Protein AF-A0A1V2QIR7-F1 (afdb_monomer_lite)

pLDDT: mean 85.17, std 11.78, range [36.38, 97.56]

Sequence (285 aa):
MPVTAEDLCAFLLDLDAPDRLARPLLLDPGVVWAGVAQLSEALGAAFGRRCAVERLPEGGEHHGSITVPGEATSAGAPVVLVVGRYGLTVALSPNHWNPDGSSTILLDDDDFARTKETVFATGFGLTSPVSALTPWRAERPYPRLLSARTAGELVRQIRNLPTDGGPTAELREWLCATLDVPADGPADERPASLDVLTPEQVLAEVERIRLCVGVLSTPKGSDERRWPVIDDTIVDGHTMWAIMAFRNEFGEGLKEAILAVHERADILRRTRPHGYVAGRGRDAA

Foldseek 3Di:
DFQALQNLLVLVCLLPDQCNLVAQPPDDPVNQVVLVVQLQVLLCVLLVHHWDWAADDPPDQFGTWTWAQLVSAPQSFIFIWTAQNLHLETETEFRDADPVRDTDNPHDPVRVVSSCVSSVVSRHHYDDDPVVSRLGPDPPPADQQQDDNGSVSNLLSLLLFDCPDDLRVVLSVVCCVRNVRDNDDPNPDHPPSVVGDDPLRSLLNSLLSVLQSVLVPDDDVDPSSQCSSLLLCVLLVVLVSSLSSCCSHVVDGSVVSNVVSVVSSVVCCVSRVSSNCVNPVPVVD

Radius of gyration: 22.82 Å; chains: 1; bounding box: 54×39×67 Å

Structure (mmCIF, N/CA/C/O backbone):
data_AF-A0A1V2QIR7-F1
#
_entry.id   AF-A0A1V2QIR7-F1
#
loop_
_atom_site.group_PDB
_atom_site.id
_atom_site.type_symbol
_atom_site.label_atom_id
_atom_site.label_alt_id
_atom_site.label_comp_id
_atom_site.label_asym_id
_atom_site.label_entity_id
_atom_site.label_seq_id
_atom_site.pdbx_PDB_ins_code
_atom_site.Cartn_x
_atom_site.Cartn_y
_atom_site.Cartn_z
_atom_site.occupancy
_atom_site.B_iso_or_equiv
_atom_site.auth_seq_id
_atom_site.auth_comp_id
_atom_site.auth_asym_id
_atom_site.auth_atom_id
_atom_site.pdbx_PDB_model_num
ATOM 1 N N . MET A 1 1 ? -0.890 -10.084 -24.373 1.00 65.38 1 MET A N 1
ATOM 2 C CA . MET A 1 1 ? -0.783 -8.802 -25.104 1.00 65.38 1 MET A CA 1
ATOM 3 C C . MET A 1 1 ? 0.579 -8.221 -24.774 1.00 65.38 1 MET A C 1
ATOM 5 O O . MET A 1 1 ? 0.983 -8.402 -23.630 1.00 65.38 1 MET A O 1
ATOM 9 N N . PRO A 1 2 ? 1.297 -7.621 -25.736 1.00 86.25 2 PRO A N 1
ATOM 10 C CA . PRO A 1 2 ? 2.552 -6.935 -25.435 1.00 86.25 2 PRO A CA 1
ATOM 11 C C . PRO A 1 2 ? 2.284 -5.767 -24.476 1.00 86.25 2 PRO A C 1
ATOM 13 O O . PRO A 1 2 ? 1.227 -5.141 -24.562 1.00 86.25 2 PRO A O 1
ATOM 16 N N . VAL A 1 3 ? 3.204 -5.523 -23.543 1.00 92.88 3 VAL A N 1
ATOM 17 C CA . VAL A 1 3 ? 3.138 -4.385 -22.614 1.00 92.88 3 VAL A CA 1
ATOM 18 C C . VAL A 1 3 ? 3.523 -3.126 -23.382 1.00 92.88 3 VAL A C 1
ATOM 20 O O . VAL A 1 3 ? 4.579 -3.108 -24.009 1.00 92.88 3 VAL A O 1
ATOM 23 N N . THR A 1 4 ? 2.694 -2.082 -23.345 1.00 95.25 4 THR A N 1
ATOM 24 C CA . THR A 1 4 ? 3.019 -0.807 -24.005 1.00 95.25 4 THR A CA 1
ATOM 25 C C . THR A 1 4 ? 3.653 0.192 -23.038 1.00 95.25 4 THR A C 1
ATOM 27 O O . THR A 1 4 ? 3.600 0.039 -21.812 1.00 95.25 4 THR A O 1
ATOM 30 N N . ALA A 1 5 ? 4.243 1.259 -23.584 1.00 94.56 5 ALA A N 1
ATOM 31 C CA . ALA A 1 5 ? 4.703 2.385 -22.777 1.00 94.56 5 ALA A CA 1
ATOM 32 C C . ALA A 1 5 ? 3.543 3.094 -22.049 1.00 94.56 5 ALA A C 1
ATOM 34 O O . ALA A 1 5 ? 3.749 3.573 -20.933 1.00 94.56 5 ALA A O 1
ATOM 35 N N . GLU A 1 6 ? 2.330 3.141 -22.625 1.00 95.62 6 GLU A N 1
ATOM 36 C CA . GLU A 1 6 ? 1.155 3.647 -21.900 1.00 95.62 6 GLU A CA 1
ATOM 37 C C . GLU A 1 6 ? 0.820 2.773 -20.692 1.00 95.62 6 GLU A C 1
ATOM 39 O O . GLU A 1 6 ? 0.632 3.312 -19.601 1.00 95.62 6 GLU A O 1
ATOM 44 N N . ASP A 1 7 ? 0.791 1.447 -20.868 1.00 94.62 7 ASP A N 1
ATOM 45 C CA . ASP A 1 7 ? 0.493 0.508 -19.783 1.00 94.62 7 ASP A CA 1
ATOM 46 C C . ASP A 1 7 ? 1.504 0.654 -18.638 1.00 94.62 7 ASP A C 1
ATOM 48 O O . ASP A 1 7 ? 1.114 0.758 -17.473 1.00 94.62 7 ASP A O 1
ATOM 52 N N . LEU A 1 8 ? 2.804 0.710 -18.957 1.00 96.00 8 LEU A N 1
ATOM 53 C CA . LEU A 1 8 ? 3.846 0.885 -17.946 1.00 96.00 8 LEU A CA 1
ATOM 54 C C . LEU A 1 8 ? 3.763 2.254 -17.266 1.00 96.00 8 LEU A C 1
ATOM 56 O O . LEU A 1 8 ? 3.881 2.325 -16.046 1.00 96.00 8 LEU A O 1
ATOM 60 N N . CYS A 1 9 ? 3.541 3.334 -18.018 1.00 95.56 9 CYS A N 1
ATOM 61 C CA . CYS A 1 9 ? 3.430 4.675 -17.445 1.00 95.56 9 CYS A CA 1
ATOM 62 C C . CYS A 1 9 ? 2.242 4.775 -16.484 1.00 95.56 9 CYS A C 1
ATOM 64 O O . CYS A 1 9 ? 2.415 5.202 -15.343 1.00 95.56 9 CYS A O 1
ATOM 66 N N . ALA A 1 10 ? 1.060 4.323 -16.911 1.00 93.31 10 ALA A N 1
ATOM 67 C CA . ALA A 1 10 ? -0.131 4.314 -16.071 1.00 93.31 10 ALA A CA 1
ATOM 68 C C . ALA A 1 10 ? 0.087 3.480 -14.801 1.00 93.31 10 ALA A C 1
ATOM 70 O O . ALA A 1 10 ? -0.289 3.906 -13.712 1.00 93.31 10 ALA A O 1
ATOM 71 N N . PHE A 1 11 ? 0.749 2.328 -14.927 1.00 93.19 11 PHE A N 1
ATOM 72 C CA . PHE A 1 11 ? 1.031 1.461 -13.791 1.00 93.19 11 PHE A CA 1
ATOM 73 C C . PHE A 1 11 ? 2.039 2.069 -12.810 1.00 93.19 11 PHE A C 1
ATOM 75 O O . PHE A 1 11 ? 1.800 2.057 -11.609 1.00 93.19 11 PHE A O 1
ATOM 82 N N . LEU A 1 12 ? 3.142 2.648 -13.291 1.00 92.81 12 LEU A N 1
ATOM 83 C CA . LEU A 1 12 ? 4.112 3.321 -12.422 1.00 92.81 12 LEU A CA 1
ATOM 84 C C . LEU A 1 12 ? 3.482 4.521 -11.702 1.00 92.81 12 LEU A C 1
ATOM 86 O O . LEU A 1 12 ? 3.739 4.714 -10.517 1.00 92.81 12 LEU A O 1
ATOM 90 N N . LEU A 1 13 ? 2.622 5.284 -12.384 1.00 90.00 13 LEU A N 1
ATOM 91 C CA . LEU A 1 13 ? 1.885 6.393 -11.777 1.00 90.00 13 LEU A CA 1
ATOM 92 C C . LEU A 1 13 ? 0.918 5.937 -10.695 1.00 90.00 13 LEU A C 1
ATOM 94 O O . LEU A 1 13 ? 0.869 6.560 -9.638 1.00 90.00 13 LEU A O 1
ATOM 98 N N . ASP A 1 14 ? 0.183 4.857 -10.950 1.00 87.31 14 ASP A N 1
ATOM 99 C CA . ASP A 1 14 ? -0.690 4.227 -9.966 1.00 87.31 14 ASP A CA 1
ATOM 100 C C . ASP A 1 14 ? 0.115 3.777 -8.739 1.00 87.31 14 ASP A C 1
ATOM 102 O O . ASP A 1 14 ? -0.211 4.149 -7.615 1.00 87.31 14 ASP A O 1
ATOM 106 N N . LEU A 1 15 ? 1.235 3.076 -8.947 1.00 86.25 15 LEU A N 1
ATOM 107 C CA . LEU A 1 15 ? 2.116 2.625 -7.867 1.00 86.25 15 LEU A CA 1
ATOM 108 C C . LEU A 1 15 ? 2.757 3.767 -7.079 1.00 86.25 15 LEU A C 1
ATOM 110 O O . LEU A 1 15 ? 3.087 3.575 -5.910 1.00 86.25 15 LEU A O 1
ATOM 114 N N . ASP A 1 16 ? 2.995 4.917 -7.706 1.00 83.81 16 ASP A N 1
ATOM 115 C CA . ASP A 1 16 ? 3.608 6.093 -7.087 1.00 83.81 16 ASP A CA 1
ATOM 116 C C . ASP A 1 16 ? 2.586 7.120 -6.580 1.00 83.81 16 ASP A C 1
ATOM 118 O O . ASP A 1 16 ? 2.985 8.130 -5.995 1.00 83.81 16 ASP A O 1
ATOM 122 N N . ALA A 1 17 ? 1.282 6.860 -6.726 1.00 81.06 17 ALA A N 1
ATOM 123 C CA . ALA A 1 17 ? 0.261 7.708 -6.133 1.00 81.06 17 ALA A CA 1
ATOM 124 C C . ALA A 1 17 ? 0.383 7.661 -4.594 1.00 81.06 17 ALA A C 1
ATOM 126 O O . ALA A 1 17 ? 0.448 6.575 -4.004 1.00 81.06 17 ALA A O 1
ATOM 127 N N . PRO A 1 18 ? 0.449 8.827 -3.920 1.00 69.25 18 PRO A N 1
ATOM 128 C CA . PRO A 1 18 ? 0.721 8.906 -2.481 1.00 69.25 18 PRO A CA 1
ATOM 129 C C . PRO A 1 18 ? -0.350 8.196 -1.653 1.00 69.25 18 PRO A C 1
ATOM 131 O O . PRO A 1 18 ? -0.080 7.679 -0.574 1.00 69.25 18 PRO A O 1
ATOM 134 N N . ASP A 1 19 ? -1.561 8.127 -2.191 1.00 66.06 19 ASP A N 1
ATOM 135 C CA . ASP A 1 19 ? -2.713 7.483 -1.603 1.00 66.06 19 ASP A CA 1
ATOM 136 C C . ASP A 1 19 ? -2.996 6.098 -2.199 1.00 66.06 19 ASP A C 1
ATOM 138 O O . ASP A 1 19 ? -4.078 5.568 -1.982 1.00 66.06 19 ASP A O 1
ATOM 142 N N . ARG A 1 20 ? -2.060 5.463 -2.920 1.00 70.75 20 ARG A N 1
ATOM 143 C CA . ARG A 1 20 ? -2.333 4.164 -3.558 1.00 70.75 20 ARG A CA 1
ATOM 144 C C . ARG A 1 20 ? -2.560 3.029 -2.568 1.00 70.75 20 ARG A C 1
ATOM 146 O O . ARG A 1 20 ? -3.538 2.302 -2.683 1.00 70.75 20 ARG A O 1
ATOM 153 N N . LEU A 1 21 ? -1.662 2.905 -1.588 1.00 64.12 21 LEU A N 1
ATOM 154 C CA . LEU A 1 21 ? -1.825 1.998 -0.439 1.00 64.12 21 LEU A CA 1
ATOM 155 C C . LEU A 1 21 ? -2.973 2.435 0.466 1.00 64.12 21 LEU A C 1
ATOM 157 O O . LEU A 1 21 ? -3.492 1.654 1.260 1.00 64.12 21 LEU A O 1
ATOM 161 N N . ALA A 1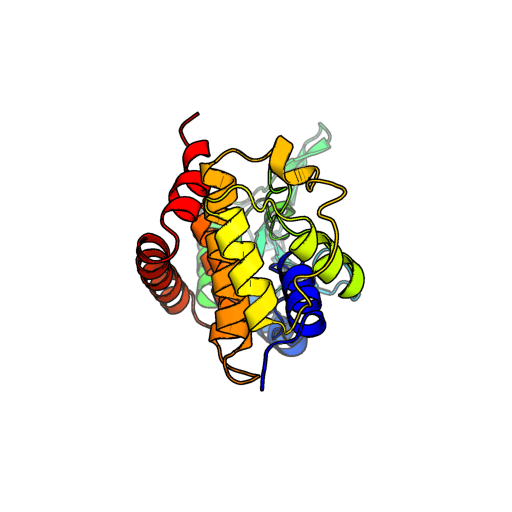 22 ? -3.333 3.709 0.343 1.00 55.75 22 ALA A N 1
ATOM 162 C CA . ALA A 1 22 ? -4.458 4.294 1.015 1.00 55.75 22 ALA A CA 1
ATOM 163 C C . ALA A 1 22 ? -5.757 3.867 0.342 1.00 55.75 22 ALA A C 1
ATOM 165 O O . ALA A 1 22 ? -6.643 3.453 1.043 1.00 55.75 22 ALA A O 1
ATOM 166 N N . ARG A 1 23 ? -5.888 3.816 -0.980 1.00 59.16 23 ARG A N 1
ATOM 167 C CA . ARG A 1 23 ? -7.121 3.405 -1.662 1.00 59.16 23 ARG A CA 1
ATOM 168 C C . ARG A 1 23 ? -7.053 1.930 -2.077 1.00 59.16 23 ARG A C 1
ATOM 170 O O . ARG A 1 23 ? -6.683 1.665 -3.224 1.00 59.16 23 ARG A O 1
ATOM 177 N N . PRO A 1 24 ? -7.421 0.961 -1.215 1.00 57.31 24 PRO A N 1
ATOM 178 C CA . PRO A 1 24 ? -7.619 -0.399 -1.685 1.00 57.31 24 PRO A CA 1
ATOM 179 C C . PRO A 1 24 ? -8.651 -0.399 -2.806 1.00 57.31 24 PRO A C 1
ATOM 181 O O . PRO A 1 24 ? -9.781 0.057 -2.631 1.00 57.31 24 PRO A O 1
ATOM 184 N N . LEU A 1 25 ? -8.251 -0.932 -3.960 1.00 54.19 25 LEU A N 1
ATOM 185 C CA . LEU A 1 25 ? -9.071 -1.007 -5.175 1.00 54.19 25 LEU A CA 1
ATOM 186 C C . LEU A 1 25 ? -10.400 -1.754 -4.980 1.00 54.19 25 LEU A C 1
ATOM 188 O O . LEU A 1 25 ? -11.281 -1.643 -5.828 1.00 54.19 25 LEU A O 1
ATOM 192 N N . LEU A 1 26 ? -10.530 -2.532 -3.900 1.00 51.88 26 LEU A N 1
ATOM 193 C CA . LEU A 1 26 ? -11.635 -3.462 -3.675 1.00 51.88 26 LEU A CA 1
ATOM 194 C C . LEU A 1 26 ? -12.519 -3.145 -2.469 1.00 51.88 26 LEU A C 1
ATOM 196 O O . LEU A 1 26 ? -13.472 -3.887 -2.228 1.00 51.88 26 LEU A O 1
ATOM 200 N N . LEU A 1 27 ? -12.243 -2.091 -1.699 1.00 62.50 27 LEU A N 1
ATOM 201 C CA . LEU A 1 27 ? -13.040 -1.850 -0.502 1.00 62.50 27 LEU A CA 1
ATOM 202 C C . LEU A 1 27 ? -14.327 -1.104 -0.856 1.00 62.50 27 LEU A C 1
ATOM 204 O O . LEU A 1 27 ? -14.400 0.122 -0.815 1.00 62.50 27 LEU A O 1
ATOM 208 N N . ASP A 1 28 ? -15.344 -1.880 -1.228 1.00 70.00 28 ASP A N 1
ATOM 209 C CA . ASP A 1 28 ? -16.723 -1.415 -1.343 1.00 70.00 28 ASP A CA 1
ATOM 210 C C . ASP A 1 28 ? -17.108 -0.667 -0.049 1.00 70.00 28 ASP A C 1
ATOM 212 O O . ASP A 1 28 ? -17.049 -1.258 1.040 1.00 70.00 28 ASP A O 1
ATOM 216 N N . PRO A 1 29 ? -17.517 0.615 -0.127 1.00 73.62 29 PRO A N 1
ATOM 217 C CA . PRO A 1 29 ? -17.992 1.365 1.032 1.00 73.62 29 PRO A CA 1
ATOM 218 C C . PRO A 1 29 ? -19.074 0.621 1.829 1.00 73.62 29 PRO A C 1
ATOM 220 O O . PRO A 1 29 ? -19.142 0.753 3.052 1.00 73.62 29 PRO A O 1
ATOM 223 N N . GLY A 1 30 ? -19.898 -0.197 1.165 1.00 78.62 30 GLY A N 1
ATOM 224 C CA . GLY A 1 30 ? -20.891 -1.055 1.806 1.00 78.62 30 GLY A CA 1
ATOM 225 C C . GLY A 1 30 ? -20.274 -2.089 2.750 1.00 78.62 30 GLY A C 1
ATOM 226 O O . GLY A 1 30 ? -20.762 -2.260 3.869 1.00 78.62 30 GLY A O 1
ATOM 227 N N . VAL A 1 31 ? -19.169 -2.724 2.351 1.00 78.50 31 VAL A N 1
ATOM 228 C CA . VAL A 1 31 ? -18.442 -3.707 3.174 1.00 78.50 31 VAL A CA 1
ATOM 229 C C . VAL A 1 31 ? -17.831 -3.035 4.402 1.00 78.50 31 VAL A C 1
ATOM 231 O O . VAL A 1 31 ? -17.944 -3.564 5.510 1.00 78.50 31 VAL A O 1
ATOM 234 N N . VAL A 1 32 ? -17.261 -1.836 4.243 1.00 80.06 32 VAL A N 1
ATOM 235 C CA . VAL A 1 32 ? -16.729 -1.060 5.376 1.00 80.06 32 VAL A CA 1
ATOM 236 C C . VAL A 1 32 ? -17.822 -0.769 6.390 1.00 80.06 32 VAL A C 1
ATOM 238 O O . VAL A 1 32 ? -17.650 -1.034 7.578 1.00 80.06 32 VAL A O 1
ATOM 241 N N . TRP A 1 33 ? -18.966 -0.257 5.937 1.00 86.19 33 TRP A N 1
ATOM 242 C CA . TRP A 1 33 ? -20.058 0.101 6.838 1.00 86.19 33 TRP A CA 1
ATOM 243 C C . TRP A 1 33 ? -20.748 -1.109 7.467 1.00 86.19 33 TRP A C 1
ATOM 245 O O . TRP A 1 33 ? -21.224 -0.994 8.597 1.00 86.19 33 TRP A O 1
ATOM 255 N N . ALA A 1 34 ? -20.762 -2.263 6.797 1.00 87.19 34 ALA A N 1
ATOM 256 C CA . ALA A 1 34 ? -21.180 -3.523 7.404 1.00 87.19 34 ALA A CA 1
ATOM 257 C C . ALA A 1 34 ? -20.228 -3.935 8.543 1.00 87.19 34 ALA A C 1
ATOM 259 O O . ALA A 1 34 ? -20.688 -4.244 9.643 1.00 87.19 34 ALA A O 1
ATOM 260 N N . GLY A 1 35 ? -18.912 -3.844 8.321 1.00 87.94 35 GLY A N 1
ATOM 261 C CA . GLY A 1 35 ? -17.906 -4.086 9.359 1.00 87.94 35 GLY A CA 1
ATOM 262 C C . GLY A 1 35 ? -18.012 -3.101 10.528 1.00 87.94 35 GLY A C 1
ATOM 263 O O . GLY A 1 35 ? -17.986 -3.510 11.685 1.00 87.94 35 GLY A O 1
ATOM 264 N N . VAL A 1 36 ? -18.206 -1.808 10.255 1.00 90.75 36 VAL A N 1
ATOM 265 C CA . VAL A 1 36 ? -18.393 -0.777 11.293 1.00 90.75 36 VAL A CA 1
ATOM 266 C C . VAL A 1 36 ? -19.651 -1.039 12.121 1.00 90.75 36 VAL A C 1
ATOM 268 O O . VAL A 1 36 ? -19.620 -0.881 13.340 1.00 90.75 36 VAL A O 1
ATOM 271 N N . ALA A 1 37 ? -20.747 -1.472 11.490 1.00 92.19 37 ALA A N 1
ATOM 272 C CA . ALA A 1 37 ? -21.956 -1.861 12.209 1.00 92.19 37 ALA A CA 1
ATOM 273 C C . ALA A 1 37 ? -21.694 -3.062 13.133 1.00 92.19 37 ALA A C 1
ATOM 275 O O . ALA A 1 37 ? -22.066 -3.019 14.304 1.00 92.19 37 ALA A O 1
ATOM 276 N N . GLN A 1 38 ? -20.989 -4.089 12.646 1.00 93.38 38 GLN A N 1
ATOM 277 C CA . GLN A 1 38 ? -20.594 -5.242 13.459 1.00 93.38 38 GLN A CA 1
ATOM 278 C C . GLN A 1 38 ? -19.697 -4.838 14.641 1.00 93.38 38 GLN A C 1
ATOM 280 O O . GLN A 1 38 ? -19.932 -5.283 15.764 1.00 93.38 38 GLN A O 1
ATOM 285 N N . LEU A 1 39 ? -18.701 -3.979 14.409 1.00 94.81 39 LEU A N 1
ATOM 286 C CA . LEU A 1 39 ? -17.822 -3.453 15.455 1.00 94.81 39 LEU A CA 1
ATOM 287 C C . LEU A 1 39 ? -18.609 -2.659 16.506 1.00 94.81 39 LEU A C 1
ATOM 289 O O . LEU A 1 39 ? -18.418 -2.868 17.701 1.00 94.81 39 LEU A O 1
ATOM 293 N N . SER A 1 40 ? -19.524 -1.790 16.074 1.00 96.69 40 SER A N 1
ATOM 294 C CA . SER A 1 40 ? -20.380 -1.006 16.968 1.00 96.69 40 SER A CA 1
ATOM 295 C C . SER A 1 40 ? -21.268 -1.889 17.850 1.00 96.69 40 SER A C 1
ATOM 297 O O . SER A 1 40 ? -21.397 -1.624 19.042 1.00 96.69 40 SER A O 1
ATOM 299 N N . GLU A 1 41 ? -21.885 -2.933 17.292 1.00 97.00 41 GLU A N 1
ATOM 300 C CA . GLU A 1 41 ? -22.707 -3.876 18.063 1.00 97.00 41 GLU A CA 1
ATOM 301 C C . GLU A 1 41 ? -21.860 -4.680 19.060 1.00 97.00 41 GLU A C 1
ATOM 303 O O . GLU A 1 41 ? -22.241 -4.833 20.221 1.00 97.00 41 GLU A O 1
ATOM 308 N N . ALA A 1 42 ? -20.677 -5.141 18.645 1.00 96.94 42 ALA A N 1
ATOM 309 C CA . ALA A 1 42 ? -19.774 -5.893 19.512 1.00 96.94 42 ALA A CA 1
ATOM 310 C C . ALA A 1 42 ? -19.251 -5.041 20.680 1.00 96.94 42 ALA A C 1
ATOM 312 O O . ALA A 1 42 ? -19.250 -5.498 21.824 1.00 96.94 42 ALA A O 1
ATOM 313 N N . LEU A 1 43 ? -18.874 -3.784 20.420 1.00 97.56 43 LEU A N 1
ATOM 314 C CA . LEU A 1 43 ? -18.504 -2.828 21.469 1.00 97.56 43 LEU A CA 1
ATOM 315 C C . LEU A 1 43 ? -19.686 -2.564 22.391 1.00 97.56 43 LEU A C 1
ATOM 317 O O . LEU A 1 43 ? -19.531 -2.564 23.611 1.00 97.56 43 LEU A O 1
ATOM 321 N N . GLY A 1 44 ? -20.882 -2.407 21.827 1.00 96.75 44 GLY A N 1
ATOM 322 C CA . GLY A 1 44 ? -22.059 -2.156 22.636 1.00 96.75 44 GLY A CA 1
ATOM 323 C C . GLY A 1 44 ? -22.407 -3.314 23.572 1.00 96.75 44 GLY A C 1
ATOM 324 O O . GLY A 1 44 ? -22.771 -3.090 24.728 1.00 96.75 44 GLY A O 1
ATOM 325 N N . ALA A 1 45 ? -22.216 -4.553 23.117 1.00 97.12 45 ALA A N 1
ATOM 326 C CA . ALA A 1 45 ? -22.339 -5.743 23.950 1.00 97.12 45 ALA A CA 1
ATOM 327 C C . ALA A 1 45 ? -21.252 -5.802 25.038 1.00 97.12 45 ALA A C 1
ATOM 329 O O . ALA A 1 45 ? -21.567 -6.063 26.198 1.00 97.12 45 ALA A O 1
ATOM 330 N N . ALA A 1 46 ? -19.995 -5.508 24.691 1.00 96.81 46 ALA A N 1
ATOM 331 C CA . ALA A 1 46 ? -18.868 -5.549 25.624 1.00 96.81 46 ALA A CA 1
ATOM 332 C C . ALA A 1 46 ? -18.977 -4.494 26.745 1.00 96.81 46 ALA A C 1
ATOM 334 O O . ALA A 1 46 ? -18.604 -4.748 27.890 1.00 96.81 46 ALA A O 1
ATOM 335 N N . PHE A 1 47 ? -19.516 -3.315 26.437 1.00 96.38 47 PHE A N 1
ATOM 336 C CA . PHE A 1 47 ? -19.692 -2.216 27.394 1.00 96.38 47 PHE A CA 1
ATOM 337 C C . PHE A 1 47 ? -21.115 -2.124 27.976 1.00 96.38 47 PHE A C 1
ATOM 339 O O . PHE A 1 47 ? -21.391 -1.274 28.821 1.00 96.38 47 PHE A O 1
ATOM 346 N N . GLY A 1 48 ? -22.041 -2.991 27.550 1.00 96.25 48 GLY A N 1
ATOM 347 C CA . GLY A 1 48 ? -23.426 -3.013 28.037 1.00 96.25 48 GLY A CA 1
ATOM 348 C C . GLY A 1 48 ? -24.234 -1.749 27.702 1.00 96.25 48 GLY A C 1
ATOM 349 O O . GLY A 1 48 ? -25.192 -1.405 28.410 1.00 96.25 48 GLY A O 1
ATOM 350 N N . ARG A 1 49 ? -23.840 -1.020 26.653 1.00 96.31 49 ARG A N 1
ATOM 351 C CA . ARG A 1 49 ? -24.432 0.258 26.230 1.00 96.31 49 ARG A CA 1
ATOM 352 C C . ARG A 1 49 ? -24.382 0.403 24.722 1.00 96.31 49 ARG A C 1
ATOM 354 O O . ARG A 1 49 ? -23.443 -0.037 24.087 1.00 96.31 49 ARG A O 1
ATOM 361 N N . ARG A 1 50 ? -25.375 1.065 24.134 1.00 95.81 50 ARG A N 1
ATOM 362 C CA . ARG A 1 50 ? -25.376 1.320 22.692 1.00 95.81 50 ARG A CA 1
ATOM 363 C C . ARG A 1 50 ? -24.293 2.342 22.334 1.00 95.81 50 ARG A C 1
ATOM 365 O O . ARG A 1 50 ? -24.257 3.417 22.926 1.00 95.81 50 ARG A O 1
ATOM 372 N N . CYS A 1 51 ? -23.467 2.026 21.343 1.00 97.31 51 CYS A N 1
ATOM 373 C CA . CYS A 1 51 ? -22.501 2.969 20.788 1.00 97.31 51 CYS A CA 1
ATOM 374 C C . CYS A 1 51 ? -23.181 3.967 19.839 1.00 97.31 51 CYS A C 1
ATOM 376 O O . CYS A 1 51 ? -24.135 3.625 19.132 1.00 97.31 51 CYS A O 1
ATOM 378 N N . ALA A 1 52 ? -22.673 5.197 19.803 1.00 96.12 52 ALA A N 1
ATOM 379 C CA . ALA A 1 52 ? -23.015 6.158 18.761 1.00 96.12 52 ALA A CA 1
ATOM 380 C C . ALA A 1 52 ? -22.101 5.940 17.550 1.00 96.12 52 ALA A C 1
ATOM 382 O O . ALA A 1 52 ? -20.907 5.706 17.716 1.00 96.12 52 ALA A O 1
ATOM 383 N N . VAL A 1 53 ? -22.658 6.021 16.342 1.00 95.06 53 VAL A N 1
ATOM 384 C CA . VAL A 1 53 ? -21.899 5.906 15.091 1.00 95.06 53 VAL A CA 1
ATOM 385 C C . VAL A 1 53 ? -22.104 7.180 14.291 1.00 95.06 53 VAL A C 1
ATOM 387 O O . VAL A 1 53 ? -23.230 7.500 13.906 1.00 95.06 53 VAL A O 1
ATOM 390 N N . GLU A 1 54 ? -21.017 7.892 14.032 1.00 93.31 54 GLU A N 1
ATOM 391 C CA . GLU A 1 54 ? -20.994 9.061 13.165 1.00 93.31 54 GLU A CA 1
ATOM 392 C C . GLU A 1 54 ? -20.446 8.670 11.794 1.00 93.31 54 GLU A C 1
ATOM 394 O O . GLU A 1 54 ? -19.446 7.958 11.692 1.00 93.31 54 GLU A O 1
ATOM 399 N N . ARG A 1 55 ? -21.095 9.153 10.731 1.00 88.69 55 ARG A N 1
ATOM 400 C CA . ARG A 1 55 ? -20.610 9.009 9.357 1.00 88.69 55 ARG A CA 1
ATOM 401 C C . ARG A 1 55 ? -20.158 10.360 8.842 1.00 88.69 55 ARG A C 1
ATOM 403 O O . ARG A 1 55 ? -20.943 11.306 8.858 1.00 88.69 55 ARG A O 1
ATOM 410 N N . LEU A 1 56 ? -18.933 10.424 8.342 1.00 83.31 56 LEU A N 1
ATOM 411 C CA . LEU A 1 56 ? -18.446 11.608 7.652 1.00 83.31 56 LEU A CA 1
ATOM 412 C C . LEU A 1 56 ? -18.795 11.560 6.160 1.00 83.31 56 LEU A C 1
ATOM 414 O O . LEU A 1 56 ? -18.972 10.473 5.599 1.00 83.31 56 LEU A O 1
ATOM 418 N N . PRO A 1 57 ? -18.920 12.731 5.508 1.00 75.94 57 PRO A N 1
ATOM 419 C CA . PRO A 1 57 ? -19.141 12.801 4.072 1.00 75.94 57 PRO A CA 1
ATOM 420 C C . PRO A 1 57 ? -17.981 12.175 3.288 1.00 75.94 57 PRO A C 1
ATOM 422 O O . PRO A 1 57 ? -16.830 12.137 3.730 1.00 75.94 57 PRO A O 1
ATOM 425 N N . GLU A 1 58 ? -18.303 11.696 2.089 1.00 67.00 58 GLU A N 1
ATOM 426 C CA . GLU A 1 58 ? -17.338 11.089 1.178 1.00 67.00 58 GLU A CA 1
ATOM 427 C C . GLU A 1 58 ? -16.204 12.073 0.839 1.00 67.00 58 GLU A C 1
ATOM 429 O O . GLU A 1 58 ? -16.442 13.249 0.562 1.00 67.00 58 GLU A O 1
ATOM 434 N N . GLY A 1 59 ? -14.956 11.599 0.894 1.00 63.22 59 GLY A N 1
ATOM 435 C CA . GLY A 1 59 ? -13.763 12.429 0.689 1.00 63.22 59 GLY A CA 1
ATOM 436 C C . GLY A 1 59 ? -13.136 13.010 1.963 1.00 63.22 59 GLY A C 1
ATOM 437 O O . GLY A 1 59 ? -12.063 13.603 1.864 1.00 63.22 59 GLY A O 1
ATOM 438 N N . GLY A 1 60 ? -13.736 12.804 3.142 1.00 64.94 60 GLY A N 1
ATOM 439 C CA . GLY A 1 60 ? -13.101 13.109 4.430 1.00 64.94 60 GLY A CA 1
ATOM 440 C C . GLY A 1 60 ? -11.830 12.286 4.686 1.00 64.94 60 GLY A C 1
ATOM 441 O O . GLY A 1 60 ? -11.612 11.247 4.065 1.00 64.94 60 GLY A O 1
ATOM 442 N N . GLU A 1 61 ? -10.984 12.729 5.623 1.00 70.62 61 GLU A N 1
ATOM 443 C CA . GLU A 1 61 ? -9.729 12.041 5.997 1.00 70.62 61 GLU A CA 1
ATOM 444 C C . GLU A 1 61 ? -9.946 10.660 6.646 1.00 70.62 61 GLU A C 1
ATOM 446 O O . GLU A 1 61 ? -9.000 9.895 6.812 1.00 70.62 61 GLU A O 1
ATOM 451 N N . HIS A 1 62 ? -11.189 10.341 7.010 1.00 77.81 62 HIS A N 1
ATOM 452 C CA . HIS A 1 62 ? -11.647 9.119 7.668 1.00 77.81 62 HIS A CA 1
ATOM 453 C C . HIS A 1 62 ? -13.136 8.886 7.354 1.00 77.81 62 HIS A C 1
ATOM 455 O O . HIS A 1 62 ? -13.824 9.799 6.897 1.00 77.81 62 HIS A O 1
ATOM 461 N N . HIS A 1 63 ? -13.644 7.667 7.567 1.00 79.38 63 HIS A N 1
ATOM 462 C CA . HIS A 1 63 ? -15.046 7.331 7.265 1.00 79.38 63 HIS A CA 1
ATOM 463 C C . HIS A 1 63 ? -16.033 7.832 8.323 1.00 79.38 63 HIS A C 1
ATOM 465 O O . HIS A 1 63 ? -17.212 8.039 8.029 1.00 79.38 63 HIS A O 1
ATOM 471 N N . GLY A 1 64 ? -15.574 8.007 9.558 1.00 88.31 64 GLY A N 1
ATOM 472 C CA . GLY A 1 64 ? -16.439 8.347 10.677 1.00 88.31 64 GLY A CA 1
ATOM 473 C C . GLY A 1 64 ? -15.862 7.905 12.008 1.00 88.31 64 GLY A C 1
ATOM 474 O O . GLY A 1 64 ? -14.664 7.629 12.113 1.00 88.31 64 GLY A O 1
ATOM 475 N N . SER A 1 65 ? -16.723 7.819 13.015 1.00 93.06 65 SER A N 1
ATOM 476 C CA . SER A 1 65 ? -16.338 7.435 14.369 1.00 93.06 65 SER A CA 1
ATOM 477 C C . SER A 1 65 ? -17.368 6.510 15.021 1.00 93.06 65 SER A C 1
ATOM 479 O O . SER A 1 65 ? -18.553 6.516 14.675 1.00 93.06 65 SER A O 1
ATOM 481 N N . ILE A 1 66 ? -16.900 5.690 15.959 1.00 95.62 66 ILE A N 1
ATOM 482 C CA . ILE A 1 66 ? -17.724 4.917 16.887 1.00 95.62 66 ILE A CA 1
ATOM 483 C C . ILE A 1 66 ? -17.399 5.411 18.292 1.00 95.62 66 ILE A C 1
ATOM 485 O O . ILE A 1 66 ? -16.236 5.403 18.695 1.00 95.62 66 ILE A O 1
ATOM 489 N N . THR A 1 67 ? -18.424 5.794 19.043 1.00 96.81 67 THR A N 1
ATOM 490 C CA . THR A 1 67 ? -18.278 6.311 20.402 1.00 96.81 67 THR A CA 1
ATOM 491 C C . THR A 1 67 ? -18.972 5.388 21.392 1.00 96.81 67 THR A C 1
ATOM 493 O O . THR A 1 67 ? -20.197 5.233 21.364 1.00 96.81 67 THR A O 1
ATOM 496 N N . VAL A 1 68 ? -18.189 4.790 22.290 1.00 96.56 68 VAL A N 1
ATOM 497 C CA . VAL A 1 68 ? -18.688 4.175 23.524 1.00 96.56 68 VAL A CA 1
ATOM 498 C C . VAL A 1 68 ? -18.908 5.304 24.532 1.00 96.56 68 VAL A C 1
ATOM 500 O O . VAL A 1 68 ? -17.982 6.085 24.768 1.00 96.56 68 VAL A O 1
ATOM 503 N N . PRO A 1 69 ? -20.109 5.436 25.111 1.00 95.62 69 PRO A N 1
ATOM 504 C CA . PRO A 1 69 ? -20.409 6.551 25.994 1.00 95.62 69 PRO A CA 1
ATOM 505 C C . PRO A 1 69 ? -19.631 6.445 27.317 1.00 95.62 69 PRO A C 1
ATOM 507 O O . PRO A 1 69 ? -19.372 5.346 27.807 1.00 95.62 69 PRO A O 1
ATOM 510 N N . GLY A 1 70 ? -19.247 7.590 27.889 1.00 92.44 70 GLY A N 1
ATOM 511 C CA . GLY A 1 70 ? -18.371 7.649 29.067 1.00 92.44 70 GLY A CA 1
ATOM 512 C C . GLY A 1 70 ? -18.980 7.023 30.321 1.00 92.44 70 GLY A C 1
ATOM 513 O O . GLY A 1 70 ? -18.266 6.439 31.122 1.00 92.44 70 GLY A O 1
ATOM 514 N N . GLU A 1 71 ? -20.306 7.029 30.470 1.00 93.69 71 GLU A N 1
ATOM 515 C CA . GLU A 1 71 ? -20.983 6.331 31.570 1.00 93.69 71 GLU A CA 1
ATOM 516 C C . GLU A 1 71 ? -20.858 4.797 31.515 1.00 93.69 71 GLU A C 1
ATOM 518 O O . GLU A 1 71 ? -21.259 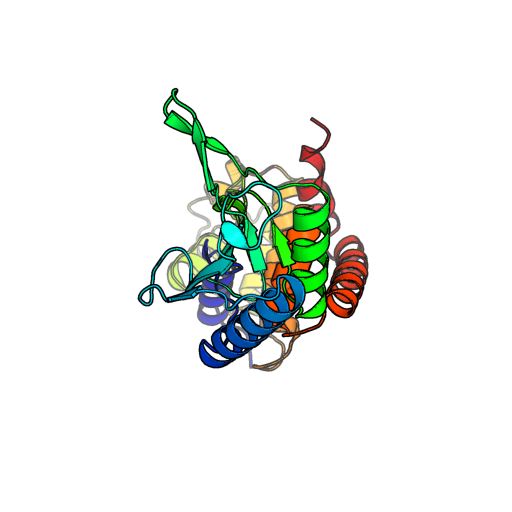4.117 32.460 1.00 93.69 71 GLU A O 1
ATOM 523 N N . ALA A 1 72 ? -20.354 4.245 30.406 1.00 93.19 72 ALA A N 1
ATOM 524 C CA . ALA A 1 72 ? -20.067 2.822 30.251 1.00 93.19 72 ALA A CA 1
ATOM 525 C C . ALA A 1 72 ? -18.611 2.460 30.585 1.00 93.19 72 ALA A C 1
ATOM 527 O O . ALA A 1 72 ? -18.291 1.273 30.645 1.00 93.19 72 ALA A O 1
ATOM 528 N N . THR A 1 73 ? -17.738 3.456 30.758 1.00 93.38 73 THR A N 1
ATOM 529 C CA . THR A 1 73 ? -16.301 3.277 30.988 1.00 93.38 73 THR A CA 1
ATOM 530 C C . THR A 1 73 ? -15.955 3.528 32.451 1.00 93.38 73 THR A C 1
ATOM 532 O O . THR A 1 73 ? -16.607 4.311 33.146 1.00 93.38 73 THR A O 1
ATOM 535 N N . SER A 1 74 ? -14.902 2.876 32.934 1.00 91.31 74 SER A N 1
ATOM 536 C CA . SER A 1 74 ? -14.432 3.004 34.316 1.00 91.31 74 SER A CA 1
ATOM 537 C C . SER A 1 74 ? -13.908 4.411 34.615 1.00 91.31 74 SER A C 1
ATOM 539 O O . SER A 1 74 ? -14.071 4.919 35.723 1.00 91.31 74 SER A O 1
ATOM 541 N N . ALA A 1 75 ? -13.315 5.065 33.611 1.00 88.12 75 ALA A N 1
ATOM 542 C CA . ALA A 1 75 ? -12.771 6.417 33.725 1.00 88.12 75 ALA A CA 1
ATOM 543 C C . ALA A 1 75 ? -13.820 7.533 33.539 1.00 88.12 75 ALA A C 1
ATOM 545 O O . ALA A 1 75 ? -13.488 8.710 33.685 1.00 88.12 75 ALA A O 1
ATOM 546 N N . GLY A 1 76 ? -15.065 7.206 33.170 1.00 89.62 76 GLY A N 1
ATOM 547 C CA . GLY A 1 76 ? -16.111 8.194 32.880 1.00 89.62 76 GLY A CA 1
ATOM 548 C C . GLY A 1 76 ? -15.913 8.978 31.573 1.00 89.62 76 GLY A C 1
ATOM 549 O O . GLY A 1 76 ? -16.746 9.818 31.229 1.00 89.62 76 GLY A O 1
ATOM 550 N N . ALA A 1 77 ? -14.824 8.728 30.837 1.00 90.94 77 ALA A N 1
ATOM 551 C CA . ALA A 1 77 ? -14.526 9.340 29.544 1.00 90.94 77 ALA A CA 1
ATOM 552 C C . ALA A 1 77 ? -14.918 8.400 28.389 1.00 90.94 77 ALA A C 1
ATOM 554 O O . ALA A 1 77 ? -14.724 7.187 28.495 1.00 90.94 77 ALA A O 1
ATOM 555 N N . PRO A 1 78 ? -15.469 8.917 27.278 1.00 93.31 78 PRO A N 1
ATOM 556 C CA . PRO A 1 78 ? -15.943 8.077 26.181 1.00 93.31 78 PRO A CA 1
ATOM 557 C C . PRO A 1 78 ? -14.786 7.407 25.432 1.00 93.31 78 PRO A C 1
ATOM 559 O O . PRO A 1 78 ? -13.756 8.035 25.205 1.00 93.31 78 PRO A O 1
ATOM 562 N N . VAL A 1 79 ? -14.958 6.170 24.963 1.00 93.75 79 VAL A N 1
ATOM 563 C CA . VAL A 1 79 ? -14.005 5.572 24.008 1.00 93.75 79 VAL A CA 1
ATOM 564 C C . VAL A 1 79 ? -14.399 6.015 22.609 1.00 93.75 79 VAL A C 1
ATOM 566 O O . VAL A 1 79 ? -15.487 5.677 22.150 1.00 93.75 79 VAL A O 1
ATOM 569 N N . VAL A 1 80 ? -13.528 6.754 21.924 1.00 93.94 80 VAL A N 1
ATOM 570 C CA . VAL A 1 80 ? -13.778 7.227 20.557 1.00 93.94 80 VAL A CA 1
ATOM 571 C C . VAL A 1 80 ? -12.846 6.496 19.600 1.00 93.94 80 VAL A C 1
ATOM 573 O O . VAL A 1 80 ? -11.629 6.674 19.647 1.00 93.94 80 VAL A O 1
ATOM 576 N N . LEU A 1 81 ? -13.420 5.673 18.726 1.00 93.94 81 LEU A N 1
ATOM 577 C CA . LEU A 1 81 ? -12.706 4.973 17.664 1.00 93.94 81 LEU A CA 1
ATOM 578 C C . LEU A 1 81 ? -12.974 5.658 16.331 1.00 93.94 81 LEU A C 1
ATOM 580 O O . LEU A 1 81 ? -14.094 5.643 15.828 1.00 93.94 81 LEU A O 1
ATOM 584 N N . VAL A 1 82 ? -11.938 6.231 15.736 1.00 92.38 82 VAL A N 1
ATOM 585 C CA . VAL A 1 82 ? -11.987 6.799 14.391 1.00 92.38 82 VAL A CA 1
ATOM 586 C C . VAL A 1 82 ? -11.801 5.680 13.379 1.00 92.38 82 VAL A C 1
ATOM 588 O O . VAL A 1 82 ? -10.828 4.933 13.451 1.00 92.38 82 VAL A O 1
ATOM 591 N N . VAL A 1 83 ? -12.726 5.559 12.431 1.00 88.38 83 VAL A N 1
ATOM 592 C CA . VAL A 1 83 ? -12.663 4.561 11.361 1.00 88.38 83 VAL A CA 1
ATOM 593 C C . VAL A 1 83 ? -11.814 5.116 10.231 1.00 88.38 83 VAL A C 1
ATOM 595 O O . VAL A 1 83 ? -12.224 6.066 9.564 1.00 88.38 83 VAL A O 1
ATOM 598 N N . GLY A 1 84 ? -10.643 4.523 9.993 1.00 81.25 84 GLY A N 1
ATOM 599 C CA . GLY A 1 84 ? -9.746 4.966 8.928 1.00 81.25 84 GLY A CA 1
ATOM 600 C C . GLY A 1 84 ? -10.455 5.014 7.578 1.00 81.25 84 GLY A C 1
ATOM 601 O O . GLY A 1 84 ? -11.317 4.184 7.297 1.00 81.25 84 GLY A O 1
ATOM 602 N N . ARG A 1 85 ? -10.076 5.973 6.726 1.00 72.06 85 ARG A N 1
ATOM 603 C CA . ARG A 1 85 ? -10.664 6.223 5.387 1.00 72.06 85 ARG A CA 1
ATOM 604 C C . ARG A 1 85 ? -10.652 5.017 4.447 1.00 72.06 85 ARG A C 1
ATOM 606 O O . ARG A 1 85 ? -11.242 5.044 3.376 1.00 72.06 85 ARG A O 1
ATOM 613 N N . TYR A 1 86 ? -9.914 3.993 4.832 1.00 68.06 86 TYR A N 1
ATOM 614 C CA . TYR A 1 86 ? -9.509 2.889 3.987 1.00 68.06 86 TYR A CA 1
ATOM 615 C C . TYR A 1 86 ? -9.879 1.540 4.611 1.00 68.06 86 TYR A C 1
ATOM 617 O O . TYR A 1 86 ? -9.395 0.506 4.167 1.00 68.06 86 TYR A O 1
ATOM 625 N N . GLY A 1 87 ? -10.741 1.595 5.640 1.00 70.12 87 GLY A N 1
ATOM 626 C CA . GLY A 1 87 ? -11.409 0.490 6.319 1.00 70.12 87 GLY A CA 1
ATOM 627 C C . GLY A 1 87 ? -10.501 -0.511 7.034 1.00 70.12 87 GLY A C 1
ATOM 628 O O . GLY A 1 87 ? -9.279 -0.411 7.015 1.00 70.12 87 GLY A O 1
ATOM 629 N N . LEU A 1 88 ? -11.148 -1.418 7.775 1.00 76.56 88 LEU A N 1
ATOM 630 C CA . LEU A 1 88 ? -10.571 -2.468 8.635 1.00 76.56 88 LEU A CA 1
ATOM 631 C C . LEU A 1 88 ? -9.464 -2.042 9.616 1.00 76.56 88 LEU A C 1
ATOM 633 O O . LEU A 1 88 ? -8.891 -2.903 10.279 1.00 76.56 88 LEU A O 1
ATOM 637 N N . THR A 1 89 ? -9.212 -0.747 9.788 1.00 82.81 89 THR A N 1
ATOM 638 C CA . THR A 1 89 ? -8.365 -0.186 10.843 1.00 82.81 89 THR A CA 1
ATOM 639 C C . THR A 1 89 ? -9.111 0.956 11.516 1.00 82.81 89 THR A C 1
ATOM 641 O O . THR A 1 89 ? -9.660 1.840 10.852 1.00 82.81 89 THR A O 1
ATOM 644 N N . VAL A 1 90 ? -9.128 0.936 12.843 1.00 89.06 90 VAL A N 1
ATOM 645 C CA . VAL A 1 90 ? -9.619 2.029 13.679 1.00 89.06 90 VAL A CA 1
ATOM 646 C C . VAL A 1 90 ? -8.497 2.570 14.553 1.00 89.06 90 VAL A C 1
ATOM 648 O O . VAL A 1 90 ? -7.546 1.854 14.871 1.00 89.06 90 VAL A O 1
ATOM 651 N N . ALA A 1 91 ? -8.598 3.837 14.943 1.00 90.50 91 ALA A N 1
ATOM 652 C CA . ALA A 1 91 ? -7.683 4.429 15.904 1.00 90.50 91 ALA A CA 1
ATOM 653 C C . ALA A 1 91 ? -8.415 5.024 17.084 1.00 90.50 91 ALA A C 1
ATOM 655 O O . ALA A 1 91 ? -9.492 5.597 16.931 1.00 90.50 91 ALA A O 1
ATOM 656 N N . LEU A 1 92 ? -7.788 4.934 18.252 1.00 91.00 92 LEU A N 1
ATOM 657 C CA . LEU A 1 92 ? -8.248 5.675 19.414 1.00 91.00 92 LEU A CA 1
ATOM 658 C C . LEU A 1 92 ? -8.010 7.168 19.179 1.00 91.00 92 LEU A C 1
ATOM 660 O O . LEU A 1 92 ? -6.881 7.604 18.942 1.00 91.00 92 LEU A O 1
ATOM 664 N N . SER A 1 93 ? -9.089 7.939 19.239 1.00 88.31 93 SER A N 1
ATOM 665 C CA . SER A 1 93 ? -9.028 9.394 19.291 1.00 88.31 93 SER A CA 1
ATOM 666 C C . SER A 1 93 ? -8.864 9.851 20.735 1.00 88.31 93 SER A C 1
ATOM 668 O O . SER A 1 93 ? -9.444 9.236 21.635 1.00 88.31 93 SER A O 1
ATOM 670 N N . PRO A 1 94 ? -8.132 10.954 20.971 1.00 85.06 94 PRO A N 1
ATOM 671 C CA . PRO A 1 94 ? -8.187 11.642 22.248 1.00 85.06 94 PRO A CA 1
ATOM 672 C C . PRO A 1 94 ? -9.637 11.898 22.674 1.00 85.06 94 PRO A C 1
ATOM 674 O O . PRO A 1 94 ? -10.484 12.256 21.851 1.00 85.06 94 PRO A O 1
ATOM 677 N N . ASN A 1 95 ? -9.905 11.682 23.958 1.00 82.56 95 ASN A N 1
ATOM 678 C CA . ASN A 1 95 ? -11.218 11.809 24.594 1.00 82.56 95 ASN A CA 1
ATOM 679 C C . ASN A 1 95 ? -11.169 12.706 25.848 1.00 82.56 95 ASN A C 1
ATOM 681 O O . ASN A 1 95 ? -12.192 12.908 26.504 1.00 82.56 95 ASN A O 1
ATOM 685 N N . HIS A 1 96 ? -9.997 13.262 26.165 1.00 79.94 96 HIS A N 1
ATOM 686 C CA . HIS A 1 96 ? -9.785 14.187 27.266 1.00 79.94 96 HIS A CA 1
ATOM 687 C C . HIS A 1 96 ? -8.874 15.346 26.845 1.00 79.94 96 HIS A C 1
ATOM 689 O O . HIS A 1 96 ? -7.884 15.142 26.143 1.00 79.94 96 HIS A O 1
ATOM 695 N N . TRP A 1 97 ? -9.211 16.556 27.293 1.00 82.06 97 TRP A N 1
ATOM 696 C CA . TRP A 1 97 ? -8.476 17.788 27.018 1.00 82.06 97 TRP A CA 1
ATOM 697 C C . TRP A 1 97 ? -7.957 18.326 28.341 1.00 82.06 97 TRP A C 1
ATOM 699 O O . TRP A 1 97 ? -8.734 18.662 29.236 1.00 82.06 97 TRP A O 1
ATOM 709 N N . ASN A 1 98 ? -6.639 18.386 28.455 1.00 81.69 98 ASN A N 1
ATOM 710 C CA . ASN A 1 98 ? -5.961 18.926 29.614 1.00 81.69 98 ASN A CA 1
ATOM 711 C C . ASN A 1 98 ? -6.148 20.456 29.673 1.00 81.69 98 ASN A C 1
ATOM 713 O O . ASN A 1 98 ? -6.370 21.099 28.641 1.00 81.69 98 ASN A O 1
ATOM 717 N N . PRO A 1 99 ? -6.007 21.080 30.858 1.00 86.25 99 PRO A N 1
ATOM 718 C CA . PRO A 1 99 ? -6.121 22.534 31.009 1.00 86.25 99 PRO A CA 1
ATOM 719 C C . PRO A 1 99 ? -5.139 23.346 30.149 1.00 86.25 99 PRO A C 1
ATOM 721 O O . PRO A 1 99 ? -5.388 24.517 29.879 1.00 86.25 99 PRO A O 1
ATOM 724 N N . ASP A 1 100 ? -4.029 22.736 29.728 1.00 86.38 100 ASP A N 1
ATOM 725 C CA . ASP A 1 100 ? -3.016 23.333 28.850 1.00 86.38 100 ASP A CA 1
ATOM 726 C C . ASP A 1 100 ? -3.367 23.250 27.350 1.00 86.38 100 ASP A C 1
ATOM 728 O O . ASP A 1 100 ? -2.600 23.712 26.507 1.00 86.38 100 ASP A O 1
ATOM 732 N N . GLY A 1 101 ? -4.526 22.676 27.010 1.00 79.88 101 GLY A N 1
ATOM 733 C CA . GLY A 1 101 ? -4.999 22.495 25.640 1.00 79.88 101 GLY A CA 1
ATOM 734 C C . GLY A 1 101 ? -4.470 21.239 24.944 1.00 79.88 101 GLY A C 1
ATOM 735 O O . GLY A 1 101 ? -4.893 20.960 23.822 1.00 79.88 101 GLY A O 1
ATOM 736 N N . SER A 1 102 ? -3.588 20.460 25.579 1.00 82.06 102 SER A N 1
ATOM 737 C CA . SER A 1 102 ? -3.178 19.155 25.057 1.00 82.06 102 SER A CA 1
ATOM 738 C C . SER A 1 102 ? -4.309 18.132 25.192 1.00 82.06 102 SER A C 1
ATOM 740 O O . SER A 1 102 ? -5.126 18.197 26.110 1.00 82.06 102 SER A O 1
ATOM 742 N N . SER A 1 103 ? -4.375 17.171 24.272 1.00 81.62 103 SER A N 1
ATOM 743 C CA . SER A 1 103 ? -5.389 16.115 24.288 1.00 81.62 103 SER A CA 1
ATOM 744 C C . SER A 1 103 ? -4.759 14.758 24.591 1.00 81.62 103 SER A C 1
ATOM 746 O O . SER A 1 103 ? -3.705 14.440 24.041 1.00 81.62 103 SER A O 1
ATOM 748 N N . THR A 1 104 ? -5.420 13.936 25.400 1.00 82.06 104 THR A N 1
ATOM 749 C CA . THR A 1 104 ? -4.982 12.575 25.730 1.00 82.06 104 THR A CA 1
ATOM 750 C C . THR A 1 104 ? -6.112 11.564 25.553 1.00 82.06 104 THR A C 1
ATOM 752 O O . THR A 1 104 ? -7.288 11.921 25.440 1.00 82.06 104 THR A O 1
ATOM 755 N N . ILE A 1 105 ? -5.738 10.289 25.517 1.00 81.69 105 ILE A N 1
ATOM 756 C CA . ILE A 1 105 ? -6.661 9.166 25.639 1.00 81.69 105 ILE A CA 1
ATOM 757 C C . ILE A 1 105 ? -6.697 8.796 27.124 1.00 81.69 105 ILE A C 1
ATOM 759 O O . ILE A 1 105 ? -5.753 8.216 27.654 1.00 81.69 105 ILE A O 1
ATOM 763 N N . LEU A 1 106 ? -7.780 9.164 27.799 1.00 81.75 106 LEU A N 1
ATOM 764 C CA . LEU A 1 106 ? -8.111 8.716 29.142 1.00 81.75 106 LEU A CA 1
ATOM 765 C C . LEU A 1 106 ? -8.900 7.409 29.030 1.00 81.75 106 LEU A C 1
ATOM 767 O O . LEU A 1 106 ? -10.106 7.418 28.778 1.00 81.75 106 LEU A O 1
ATOM 771 N N . LEU A 1 107 ? -8.197 6.291 29.167 1.00 83.88 107 LEU A N 1
ATOM 772 C CA . LEU A 1 107 ? -8.763 4.954 29.064 1.00 83.88 107 LEU A CA 1
ATOM 773 C C . LEU A 1 107 ? -8.104 4.063 30.113 1.00 83.88 107 LEU A C 1
ATOM 775 O O . LEU A 1 107 ? -6.879 4.010 30.183 1.00 83.88 107 LEU A O 1
ATOM 779 N N . ASP A 1 108 ? -8.923 3.416 30.935 1.00 90.44 108 ASP A N 1
ATOM 780 C CA . ASP A 1 108 ? -8.455 2.440 31.916 1.00 90.44 108 ASP A CA 1
ATOM 781 C C . ASP A 1 108 ? -7.910 1.179 31.219 1.00 90.44 108 ASP A C 1
ATOM 783 O O . ASP A 1 108 ? -8.327 0.862 30.101 1.00 90.44 108 ASP A O 1
ATOM 787 N N . ASP A 1 109 ? -6.994 0.454 31.867 1.00 90.38 109 ASP A N 1
ATOM 788 C CA . ASP A 1 109 ? -6.367 -0.745 31.299 1.00 90.38 109 ASP A CA 1
ATOM 789 C C . ASP A 1 109 ? -7.401 -1.829 30.942 1.00 90.38 109 ASP A C 1
ATOM 791 O O . ASP A 1 109 ? -7.285 -2.460 29.885 1.00 90.38 109 ASP A O 1
ATOM 795 N N . ASP A 1 110 ? -8.449 -2.005 31.758 1.00 92.12 110 ASP A N 1
ATOM 796 C CA . ASP A 1 110 ? -9.508 -2.986 31.496 1.00 92.12 110 ASP A CA 1
ATOM 797 C C . ASP A 1 110 ? -10.382 -2.559 30.310 1.00 92.12 110 ASP A C 1
ATOM 799 O O . ASP A 1 110 ? -10.748 -3.380 29.459 1.00 92.12 110 ASP A O 1
ATOM 803 N N . ASP A 1 111 ? -10.696 -1.265 30.212 1.00 93.69 111 ASP A N 1
ATOM 804 C CA . ASP A 1 111 ? -11.462 -0.711 29.094 1.00 93.69 111 ASP A CA 1
ATOM 805 C C . ASP A 1 111 ? -10.649 -0.756 27.791 1.00 93.69 111 ASP A C 1
ATOM 807 O O . ASP A 1 111 ? -11.197 -1.042 26.719 1.00 93.69 111 ASP A O 1
ATOM 811 N N . PHE A 1 112 ? -9.333 -0.536 27.865 1.00 92.44 112 PHE A N 1
ATOM 812 C CA . PHE A 1 112 ? -8.424 -0.690 26.733 1.00 92.44 112 PHE A CA 1
ATOM 813 C C . PHE A 1 112 ? -8.333 -2.144 26.280 1.00 92.44 112 PHE A C 1
ATOM 815 O O . PHE A 1 112 ? -8.490 -2.411 25.085 1.00 92.44 112 PHE A O 1
ATOM 822 N N . ALA A 1 113 ? -8.132 -3.085 27.206 1.00 92.81 113 ALA A N 1
ATOM 823 C CA . ALA A 1 113 ? -8.086 -4.511 26.899 1.00 92.81 113 ALA A CA 1
ATOM 824 C C . ALA A 1 113 ? -9.386 -4.967 26.226 1.00 92.81 113 ALA A C 1
ATOM 826 O O . ALA A 1 113 ? -9.351 -5.555 25.143 1.00 92.81 113 ALA A O 1
ATOM 827 N N . ARG A 1 114 ? -10.534 -4.585 26.793 1.00 94.94 114 ARG A N 1
ATOM 828 C CA . ARG A 1 114 ? -11.858 -4.900 26.250 1.00 94.94 114 ARG A CA 1
ATOM 829 C C . ARG A 1 114 ? -12.083 -4.301 24.863 1.00 94.94 114 ARG A C 1
ATOM 831 O O . ARG A 1 114 ? -12.569 -4.987 23.961 1.00 94.94 114 ARG A O 1
ATOM 838 N N . THR A 1 115 ? -11.709 -3.035 24.668 1.00 94.56 115 THR A N 1
ATOM 839 C CA . THR A 1 115 ? -11.792 -2.361 23.363 1.00 94.56 115 THR A CA 1
ATOM 840 C C . THR A 1 115 ? -10.937 -3.092 22.334 1.00 94.56 115 THR A C 1
ATOM 842 O O . THR A 1 115 ? -11.418 -3.439 21.258 1.00 94.56 115 THR A O 1
ATOM 845 N N . LYS A 1 116 ? -9.678 -3.375 22.677 1.00 94.00 116 LYS A N 1
ATOM 846 C CA . LYS A 1 116 ? -8.710 -4.056 21.816 1.00 94.00 116 LYS A CA 1
ATOM 847 C C . LYS A 1 116 ? -9.184 -5.452 21.413 1.00 94.00 116 LYS A C 1
ATOM 849 O O . LYS A 1 116 ? -9.142 -5.783 20.230 1.00 94.00 116 LYS A O 1
ATOM 854 N N . GLU A 1 117 ? -9.656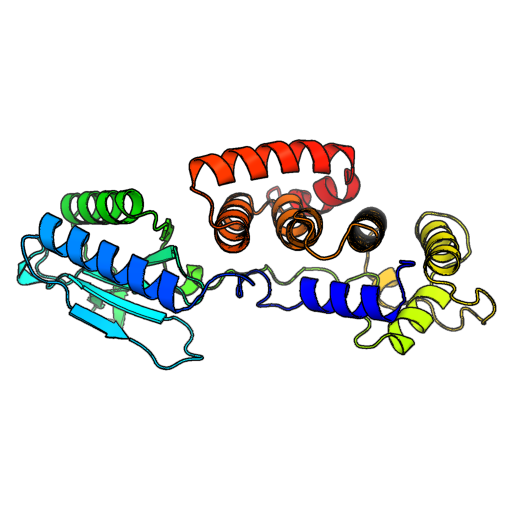 -6.254 22.364 1.00 93.25 117 GLU A N 1
ATOM 855 C CA . GLU A 1 117 ? -10.205 -7.587 22.092 1.00 93.25 117 GLU A CA 1
ATOM 856 C C . GLU A 1 117 ? -11.405 -7.521 21.149 1.00 93.25 117 GLU A C 1
ATOM 858 O O . GLU A 1 117 ? -11.461 -8.263 20.170 1.00 93.25 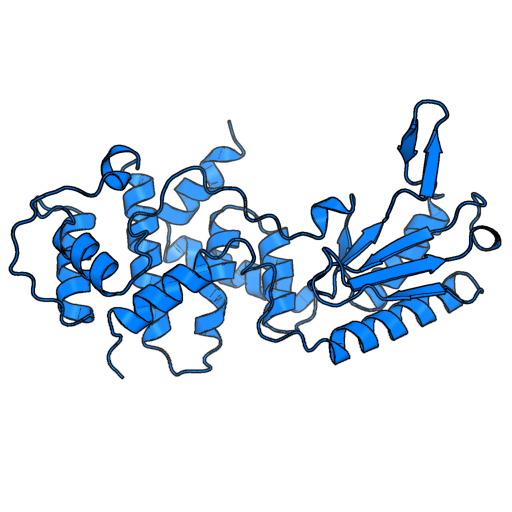117 GLU A O 1
ATOM 863 N N . THR A 1 118 ? -12.325 -6.585 21.387 1.00 95.75 118 THR A N 1
ATOM 864 C CA . THR A 1 118 ? -13.523 -6.407 20.556 1.00 95.75 118 THR A CA 1
ATOM 865 C C . THR A 1 118 ? -13.175 -5.974 19.129 1.00 95.75 118 THR A C 1
ATOM 867 O O . THR A 1 118 ? -13.719 -6.504 18.155 1.00 95.75 118 THR A O 1
ATOM 870 N N . VAL A 1 119 ? -12.234 -5.037 18.990 1.00 93.50 119 VAL A N 1
ATOM 871 C CA . VAL A 1 119 ? -11.730 -4.563 17.694 1.00 93.50 119 VAL A CA 1
ATOM 872 C C . VAL A 1 119 ? -11.120 -5.720 16.901 1.00 93.50 119 VAL A C 1
ATOM 874 O O . VAL A 1 119 ? -11.503 -5.945 15.754 1.00 93.50 119 VAL A O 1
ATOM 877 N N . PHE A 1 120 ? -10.257 -6.529 17.518 1.00 88.31 120 PHE A N 1
ATOM 878 C CA . PHE A 1 120 ? -9.654 -7.668 16.824 1.00 88.31 120 PHE A CA 1
ATOM 879 C C . PHE A 1 120 ? -10.644 -8.795 16.524 1.00 88.31 120 PHE A C 1
ATOM 881 O O . PHE A 1 120 ? -10.588 -9.371 15.437 1.00 88.31 120 PHE A O 1
ATOM 888 N N . ALA A 1 121 ? -11.574 -9.092 17.435 1.00 88.69 121 ALA A N 1
ATOM 889 C CA . ALA A 1 121 ? -12.589 -10.128 17.236 1.00 88.69 121 ALA A CA 1
ATOM 890 C C . ALA A 1 121 ? -13.530 -9.825 16.058 1.00 88.69 121 ALA A C 1
ATOM 892 O O . ALA A 1 121 ? -14.071 -10.739 15.442 1.00 88.69 121 ALA A O 1
ATOM 893 N N . THR A 1 122 ? -13.702 -8.546 15.721 1.00 88.81 122 THR A N 1
ATOM 894 C CA . THR A 1 122 ? -14.495 -8.093 14.567 1.00 88.81 122 THR A CA 1
ATOM 895 C C . THR A 1 122 ? -13.655 -7.868 13.309 1.00 88.81 122 THR A C 1
ATOM 897 O O . THR A 1 122 ? -14.163 -7.390 12.299 1.00 88.81 122 THR A O 1
ATOM 900 N N . GLY A 1 123 ? -12.373 -8.244 13.341 1.00 82.88 123 GLY A N 1
ATOM 901 C CA . GLY A 1 123 ? -11.475 -8.177 12.192 1.00 82.88 123 GLY A CA 1
ATOM 902 C C . GLY A 1 123 ? -10.876 -6.795 11.938 1.00 82.88 123 GLY A C 1
ATOM 903 O O . GLY A 1 123 ? -10.204 -6.613 10.924 1.00 82.88 123 GLY A O 1
ATOM 904 N N . PHE A 1 124 ? -11.055 -5.823 12.831 1.00 86.00 124 PHE A N 1
ATOM 905 C CA . PHE A 1 124 ? -10.394 -4.528 12.710 1.00 86.00 124 PHE A CA 1
ATOM 906 C C . PHE A 1 124 ? -8.984 -4.565 13.314 1.00 86.00 124 PHE A C 1
ATOM 908 O O . PHE A 1 124 ? -8.709 -5.258 14.291 1.00 86.00 124 PHE A O 1
ATOM 915 N N . GLY A 1 125 ? -8.065 -3.807 12.722 1.00 83.94 125 GLY A N 1
ATOM 916 C CA . GLY A 1 125 ? -6.812 -3.409 13.346 1.00 83.94 125 GLY A CA 1
ATOM 917 C C . GLY A 1 125 ? -7.040 -2.219 14.273 1.00 83.94 125 GLY A C 1
ATOM 918 O O . GLY A 1 125 ? -7.855 -1.347 13.975 1.00 83.94 125 GLY A O 1
ATOM 919 N N . LEU A 1 126 ? -6.303 -2.172 15.380 1.00 87.12 126 LEU A N 1
ATOM 920 C CA . LEU A 1 126 ? -6.269 -1.021 16.276 1.00 87.12 126 LEU A CA 1
ATOM 921 C C . LEU A 1 126 ? -4.922 -0.312 16.135 1.00 87.12 126 LEU A C 1
ATOM 923 O O . LEU A 1 126 ? -3.880 -0.948 16.294 1.00 87.12 126 LEU A O 1
ATOM 927 N N . THR A 1 127 ? -4.941 0.993 15.877 1.00 83.12 127 THR A N 1
ATOM 928 C CA . THR A 1 127 ? -3.744 1.844 15.880 1.00 83.12 127 THR A CA 1
ATOM 929 C C . THR A 1 127 ? -3.925 3.057 16.794 1.00 83.12 127 THR A C 1
ATOM 931 O O . THR A 1 127 ? -5.025 3.368 17.250 1.00 83.12 127 THR A O 1
ATOM 934 N N . SER A 1 128 ? -2.830 3.727 17.116 1.00 77.69 128 SER A N 1
ATOM 935 C CA . SER A 1 128 ? -2.825 5.011 17.810 1.00 77.69 128 SER A CA 1
ATOM 936 C C . SER A 1 128 ? -1.492 5.703 17.519 1.00 77.69 128 SER A C 1
ATOM 938 O O . SER A 1 128 ? -0.460 5.025 17.542 1.00 77.69 128 SER A O 1
ATOM 940 N N . PRO A 1 129 ? -1.475 7.021 17.252 1.00 79.00 129 PRO A N 1
ATOM 941 C CA . PRO A 1 129 ? -2.614 7.957 17.228 1.00 79.00 129 PRO A CA 1
ATOM 942 C C . PRO A 1 129 ? -3.460 7.892 15.937 1.00 79.00 129 PRO A C 1
ATOM 944 O O . PRO A 1 129 ? -3.136 7.161 15.005 1.00 79.00 129 PRO A O 1
ATOM 947 N N . VAL A 1 130 ? -4.532 8.698 15.851 1.00 78.00 130 VAL A N 1
ATOM 948 C CA . VAL A 1 130 ? -5.394 8.851 14.650 1.00 78.00 130 VAL A CA 1
ATOM 949 C C . VAL A 1 130 ? -4.596 9.166 13.382 1.00 78.00 130 VAL A C 1
ATOM 951 O O . VAL A 1 130 ? -4.945 8.675 12.313 1.00 78.00 130 VAL A O 1
ATOM 954 N N . SER A 1 131 ? -3.488 9.909 13.481 1.00 72.88 131 SER A N 1
ATOM 955 C CA . SER A 1 131 ? -2.619 10.192 12.329 1.00 72.88 131 SER A CA 1
ATOM 956 C C . SER A 1 131 ? -1.989 8.938 11.708 1.00 72.88 131 SER A C 1
ATOM 958 O O . SER A 1 131 ? -1.574 8.986 10.554 1.00 72.88 131 SER A O 1
ATOM 960 N N . ALA A 1 132 ? -1.977 7.802 12.415 1.00 69.94 132 ALA A N 1
ATOM 961 C CA . ALA A 1 132 ? -1.549 6.513 11.880 1.00 69.94 132 ALA A CA 1
ATOM 962 C C . ALA A 1 132 ? -2.626 5.804 11.028 1.00 69.94 132 ALA A C 1
ATOM 964 O O . ALA A 1 132 ? -2.333 4.765 10.437 1.00 69.94 132 ALA A O 1
ATOM 965 N N . LEU A 1 133 ? -3.862 6.325 10.951 1.00 71.62 133 LEU A N 1
ATOM 966 C CA . LEU A 1 133 ? -4.917 5.782 10.076 1.00 71.62 133 LEU A CA 1
ATOM 967 C C . LEU A 1 133 ? -4.720 6.110 8.607 1.00 71.62 133 LEU A C 1
ATOM 969 O O . LEU A 1 133 ? -5.261 5.418 7.744 1.00 71.62 133 LEU A O 1
ATOM 973 N N . THR A 1 134 ? -3.971 7.164 8.318 1.00 62.62 134 THR A N 1
ATOM 974 C CA . THR A 1 134 ? -3.540 7.450 6.962 1.00 62.62 134 THR A CA 1
ATOM 975 C C . THR A 1 134 ? -2.327 6.566 6.711 1.00 62.62 134 THR A C 1
ATOM 977 O O . THR A 1 134 ? -1.314 6.777 7.380 1.00 62.62 134 THR A O 1
ATOM 980 N N . PRO A 1 135 ? -2.388 5.567 5.806 1.00 56.12 135 PRO A N 1
ATOM 981 C CA . PRO A 1 135 ? -1.209 4.824 5.434 1.00 56.12 135 PRO A CA 1
ATOM 982 C C . PRO A 1 135 ? -0.177 5.775 4.882 1.00 56.12 135 PRO A C 1
ATOM 984 O O . PRO A 1 135 ? -0.292 6.308 3.780 1.00 56.12 135 PRO A O 1
ATOM 987 N N . TRP A 1 136 ? 0.803 6.034 5.736 1.00 53.59 136 TRP A N 1
ATOM 988 C CA . TRP A 1 136 ? 1.919 6.875 5.419 1.00 53.59 136 TRP A CA 1
ATOM 989 C C . TRP A 1 136 ? 2.826 6.029 4.549 1.00 53.59 136 TRP A C 1
ATOM 991 O O . TRP A 1 136 ? 3.533 5.142 5.029 1.00 53.59 136 TRP A O 1
ATOM 1001 N N . ARG A 1 137 ? 2.797 6.279 3.241 1.00 55.78 137 ARG A N 1
ATOM 1002 C CA . ARG A 1 137 ? 3.988 5.980 2.467 1.00 55.78 137 ARG A CA 1
ATOM 1003 C C . ARG A 1 137 ? 4.997 7.030 2.888 1.00 55.78 137 ARG A C 1
ATOM 1005 O O . ARG A 1 137 ? 4.747 8.218 2.685 1.00 55.78 137 ARG A O 1
ATOM 1012 N N . ALA A 1 138 ? 6.092 6.591 3.499 1.00 54.38 138 ALA A N 1
ATOM 1013 C CA . ALA A 1 138 ? 7.211 7.478 3.743 1.00 54.38 138 ALA A CA 1
ATOM 1014 C C . ALA A 1 138 ? 7.510 8.249 2.464 1.00 54.38 138 ALA A C 1
ATOM 1016 O O . ALA A 1 138 ? 7.538 7.634 1.390 1.00 54.38 138 ALA A O 1
ATOM 1017 N N . GLU A 1 139 ? 7.707 9.568 2.559 1.00 57.56 139 GLU A N 1
ATOM 1018 C CA . GLU A 1 139 ? 8.317 10.288 1.447 1.00 57.56 139 GLU A CA 1
ATOM 1019 C C . GLU A 1 139 ? 9.571 9.506 1.078 1.00 57.56 139 GLU A C 1
ATOM 1021 O O . GLU A 1 139 ? 10.465 9.281 1.903 1.00 57.56 139 GLU A O 1
ATOM 1026 N N . ARG A 1 140 ? 9.579 8.966 -0.141 1.00 63.28 140 ARG A N 1
ATOM 1027 C CA . ARG A 1 140 ? 10.718 8.189 -0.596 1.00 63.28 140 ARG A CA 1
ATOM 1028 C C . ARG A 1 140 ? 11.889 9.164 -0.594 1.00 63.28 140 ARG A C 1
ATOM 1030 O O . ARG A 1 140 ? 11.787 10.208 -1.234 1.00 63.28 140 ARG A O 1
ATOM 1037 N N . PRO A 1 141 ? 12.984 8.878 0.121 1.00 65.25 141 PRO A N 1
ATOM 1038 C CA . PRO A 1 141 ? 14.026 9.879 0.369 1.00 65.25 141 PRO A CA 1
ATOM 1039 C C . PRO A 1 141 ? 14.839 10.198 -0.894 1.00 65.25 141 PRO A C 1
ATOM 1041 O O . PRO A 1 141 ? 15.724 11.045 -0.858 1.00 65.25 141 PRO A O 1
ATOM 1044 N N . TYR A 1 142 ? 14.604 9.454 -1.979 1.00 75.88 142 TYR A N 1
ATOM 1045 C CA . TYR A 1 142 ? 15.302 9.570 -3.243 1.00 75.88 142 TYR A CA 1
ATOM 1046 C C . TYR A 1 142 ? 14.303 9.510 -4.408 1.00 75.88 142 TYR A C 1
ATOM 1048 O O . TYR A 1 142 ? 13.266 8.838 -4.310 1.00 75.88 142 TYR A O 1
ATOM 1056 N N . PRO A 1 143 ? 14.597 10.209 -5.518 1.00 86.56 143 PRO A N 1
ATOM 1057 C CA . PRO A 1 143 ? 13.724 10.250 -6.685 1.00 86.56 143 PRO A CA 1
ATOM 1058 C C . PRO A 1 143 ? 13.647 8.889 -7.390 1.00 86.56 143 PRO A C 1
ATOM 1060 O O . PRO A 1 143 ? 14.607 8.125 -7.403 1.00 86.56 143 PRO A O 1
ATOM 1063 N N . ARG A 1 144 ? 12.517 8.586 -8.041 1.00 90.56 144 ARG A N 1
ATOM 1064 C CA . ARG A 1 144 ? 12.416 7.417 -8.931 1.00 90.56 144 ARG A CA 1
ATOM 1065 C C . ARG A 1 144 ? 13.360 7.568 -10.121 1.00 90.56 144 ARG A C 1
ATOM 1067 O O . ARG A 1 144 ? 13.534 8.675 -10.635 1.00 90.56 144 ARG A O 1
ATOM 1074 N N . LEU A 1 145 ? 13.907 6.447 -10.597 1.00 92.25 145 LEU A N 1
ATOM 1075 C CA . LEU A 1 145 ? 14.717 6.442 -11.818 1.00 92.25 145 LEU A CA 1
ATOM 1076 C C . LEU A 1 145 ? 13.887 6.924 -13.018 1.00 92.25 145 LEU A C 1
ATOM 1078 O O . LEU A 1 145 ? 14.323 7.812 -13.747 1.00 92.25 145 LEU A O 1
ATOM 1082 N N . LEU A 1 146 ? 12.676 6.375 -13.162 1.00 92.19 146 LEU A N 1
ATOM 1083 C CA . LEU A 1 146 ? 11.668 6.802 -14.132 1.00 92.19 146 LEU A CA 1
ATOM 1084 C C . LEU A 1 146 ? 10.498 7.446 -13.380 1.00 92.19 146 LEU A C 1
ATOM 1086 O O . LEU A 1 146 ? 9.864 6.805 -12.544 1.00 92.19 146 LEU A O 1
ATOM 1090 N N . SER A 1 147 ? 10.230 8.717 -13.665 1.00 89.62 147 SER A N 1
ATOM 1091 C CA . SER A 1 147 ? 9.246 9.560 -12.962 1.00 89.62 147 SER A CA 1
ATOM 1092 C C . SER A 1 147 ? 8.223 10.210 -13.900 1.00 89.62 147 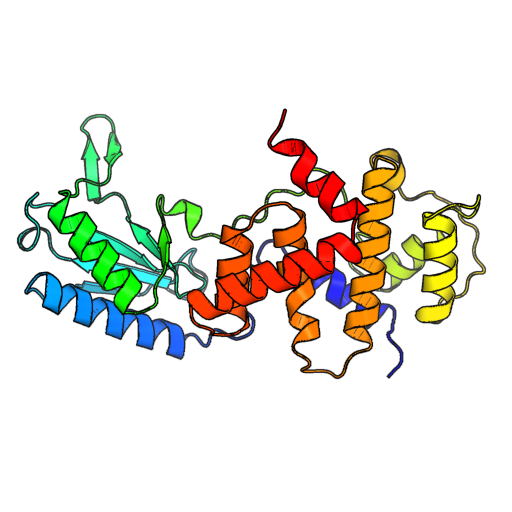SER A C 1
ATOM 1094 O O . SER A 1 147 ? 7.487 11.115 -13.501 1.00 89.62 147 SER A O 1
ATOM 1096 N N . ALA A 1 148 ? 8.206 9.766 -15.157 1.00 91.00 148 ALA A N 1
ATOM 1097 C CA . ALA A 1 148 ? 7.341 10.273 -16.209 1.00 91.00 148 ALA A CA 1
ATOM 1098 C C . ALA A 1 148 ? 5.857 10.283 -15.814 1.00 91.00 148 ALA A C 1
ATOM 1100 O O . ALA A 1 148 ? 5.340 9.326 -15.237 1.00 91.00 148 ALA A O 1
ATOM 1101 N N . ARG A 1 149 ? 5.164 11.366 -16.179 1.00 91.81 149 ARG A N 1
ATOM 1102 C CA . ARG A 1 149 ? 3.716 11.545 -15.992 1.00 91.81 149 ARG A CA 1
ATOM 1103 C C . ARG A 1 149 ? 2.908 11.205 -17.237 1.00 91.81 149 ARG A C 1
ATOM 1105 O O . ARG A 1 149 ? 1.685 11.131 -17.172 1.00 91.81 149 ARG A O 1
ATOM 1112 N N . THR A 1 150 ? 3.583 10.990 -18.362 1.00 94.56 150 THR A N 1
ATOM 1113 C CA . THR A 1 150 ? 2.969 10.591 -19.629 1.00 94.56 150 THR A CA 1
ATOM 1114 C C . THR A 1 150 ? 3.800 9.519 -20.328 1.00 94.56 150 THR A C 1
ATOM 1116 O O . THR A 1 150 ? 5.008 9.406 -20.108 1.00 94.56 150 THR A O 1
ATOM 1119 N N . ALA A 1 151 ? 3.174 8.750 -21.221 1.00 94.69 151 ALA A N 1
ATOM 1120 C CA . ALA A 1 151 ? 3.876 7.735 -22.007 1.00 94.69 151 ALA A CA 1
ATOM 1121 C C . ALA A 1 151 ? 4.995 8.341 -22.875 1.00 94.69 151 ALA A C 1
ATOM 1123 O O . ALA A 1 151 ? 6.081 7.776 -22.967 1.00 94.69 151 ALA A O 1
ATOM 1124 N N . GLY A 1 152 ? 4.769 9.528 -23.454 1.00 93.38 152 GLY A N 1
ATOM 1125 C CA . GLY A 1 152 ? 5.785 10.243 -24.233 1.00 93.38 152 GLY A CA 1
ATOM 1126 C C . GLY A 1 152 ? 6.993 10.664 -23.389 1.00 93.38 152 GLY A C 1
ATOM 1127 O O . GLY A 1 152 ? 8.137 10.506 -23.816 1.00 93.38 152 GLY A O 1
ATOM 1128 N N . GLU A 1 153 ? 6.758 11.136 -22.162 1.00 92.69 153 GLU A N 1
ATOM 1129 C CA . GLU A 1 153 ? 7.837 11.409 -21.208 1.00 92.69 153 GLU A CA 1
ATOM 1130 C C . GLU A 1 153 ? 8.589 10.141 -20.812 1.00 92.69 153 GLU A C 1
ATOM 1132 O O . GLU A 1 153 ? 9.814 10.180 -20.721 1.00 92.69 153 GLU A O 1
ATOM 1137 N N . LEU A 1 154 ? 7.880 9.027 -20.610 1.00 94.69 154 LEU A N 1
ATOM 1138 C CA . LEU A 1 154 ? 8.487 7.749 -20.246 1.00 94.69 154 LEU A CA 1
ATOM 1139 C C . LEU A 1 154 ? 9.405 7.252 -21.362 1.00 94.69 154 LEU A C 1
ATOM 1141 O O . LEU A 1 154 ? 10.559 6.929 -21.106 1.00 94.69 154 LEU A O 1
ATOM 1145 N N . VAL A 1 155 ? 8.925 7.268 -22.607 1.00 93.69 155 VAL A N 1
ATOM 1146 C CA . VAL A 1 155 ? 9.717 6.925 -23.797 1.00 93.69 155 VAL A CA 1
ATOM 1147 C C . VAL A 1 155 ? 10.975 7.786 -23.886 1.00 93.69 155 VAL A C 1
ATOM 1149 O O . VAL A 1 155 ? 12.066 7.265 -24.121 1.00 93.69 155 VAL A O 1
ATOM 1152 N N . ARG A 1 156 ? 10.849 9.096 -23.650 1.00 90.94 156 ARG A N 1
ATOM 1153 C CA . ARG A 1 156 ? 11.997 10.010 -23.622 1.00 90.94 156 ARG A CA 1
ATOM 1154 C C . ARG A 1 156 ? 12.982 9.653 -22.506 1.00 90.94 156 ARG A C 1
ATOM 1156 O O . ARG A 1 156 ? 14.174 9.568 -22.772 1.00 90.94 156 ARG A O 1
ATOM 1163 N N . GLN A 1 157 ? 12.505 9.404 -21.284 1.00 91.69 157 GLN A N 1
ATOM 1164 C CA . GLN A 1 157 ? 13.363 9.014 -20.159 1.00 91.69 157 GLN A CA 1
ATOM 1165 C C . GLN A 1 157 ? 14.099 7.694 -20.429 1.00 91.69 157 GLN A C 1
ATOM 1167 O O . GLN A 1 157 ? 15.292 7.615 -20.162 1.00 91.69 157 GLN A O 1
ATOM 1172 N N . ILE A 1 158 ? 13.423 6.694 -21.007 1.00 93.19 158 ILE A N 1
ATOM 1173 C CA . ILE A 1 158 ? 14.030 5.407 -21.385 1.00 93.19 158 ILE A CA 1
ATOM 1174 C C . ILE A 1 158 ? 15.147 5.620 -22.408 1.00 93.19 158 ILE A C 1
ATOM 1176 O O . ILE A 1 158 ? 16.251 5.114 -22.224 1.00 93.19 158 ILE A O 1
ATOM 1180 N N . ARG A 1 159 ? 14.892 6.402 -23.464 1.00 90.81 159 ARG A N 1
ATOM 1181 C CA . ARG A 1 159 ? 15.898 6.700 -24.499 1.00 90.81 159 ARG A CA 1
ATOM 1182 C C . ARG A 1 159 ? 17.128 7.409 -23.946 1.00 90.81 159 ARG A C 1
ATOM 1184 O O . ARG A 1 159 ? 18.226 7.142 -24.429 1.00 90.81 159 ARG A O 1
ATOM 1191 N N . ASN A 1 160 ? 16.924 8.245 -22.935 1.00 90.31 160 ASN A N 1
ATOM 1192 C CA . ASN A 1 160 ? 17.947 9.048 -22.279 1.00 90.31 160 ASN A CA 1
ATOM 1193 C C . ASN A 1 160 ? 18.728 8.302 -21.186 1.00 90.31 160 ASN A C 1
ATOM 1195 O O . ASN A 1 160 ? 19.680 8.856 -20.636 1.00 90.31 160 ASN A O 1
ATOM 1199 N N . LEU A 1 161 ? 18.353 7.064 -20.844 1.00 91.38 161 LEU A N 1
ATOM 1200 C CA . LEU A 1 161 ? 19.167 6.249 -19.945 1.00 91.38 161 LEU A CA 1
ATOM 1201 C C . LEU A 1 161 ? 20.587 6.062 -20.531 1.00 91.38 161 LEU A C 1
ATOM 1203 O O . LEU A 1 161 ? 20.734 5.964 -21.753 1.00 91.38 161 LEU A O 1
ATOM 1207 N N . PRO A 1 162 ? 21.631 6.004 -19.683 1.00 89.44 162 PRO A N 1
ATOM 1208 C CA . PRO A 1 162 ? 23.007 5.852 -20.141 1.00 89.44 162 PRO A CA 1
ATOM 1209 C C . PRO A 1 162 ? 23.218 4.619 -21.022 1.00 89.44 162 PRO A C 1
ATOM 1211 O O . PRO A 1 162 ? 22.550 3.600 -20.853 1.00 89.44 162 PRO A O 1
ATOM 1214 N N . THR A 1 163 ? 24.169 4.711 -21.952 1.00 87.44 163 THR A N 1
ATOM 1215 C CA . THR A 1 163 ? 24.541 3.630 -22.882 1.00 87.44 163 THR A CA 1
ATOM 1216 C C . THR A 1 163 ? 25.953 3.100 -22.645 1.00 87.44 163 THR A C 1
ATOM 1218 O O . THR A 1 163 ? 26.401 2.215 -23.367 1.00 87.44 163 THR A O 1
ATOM 1221 N N . ASP A 1 164 ? 26.672 3.643 -21.666 1.00 83.94 164 ASP A N 1
ATOM 1222 C CA . ASP A 1 164 ? 28.081 3.383 -21.348 1.00 83.94 164 ASP A CA 1
ATOM 1223 C C . ASP A 1 164 ? 28.317 2.055 -20.600 1.00 83.94 164 ASP A C 1
ATOM 1225 O O . ASP A 1 164 ? 29.326 1.870 -19.921 1.00 83.94 164 ASP A O 1
ATOM 1229 N N . GLY A 1 165 ? 27.417 1.087 -20.792 1.00 82.00 165 GLY A N 1
ATOM 1230 C CA . GLY A 1 165 ? 27.416 -0.198 -20.102 1.00 82.00 165 GLY A CA 1
ATOM 1231 C C . GLY A 1 165 ? 26.794 -0.130 -18.703 1.00 82.00 165 GLY A C 1
ATO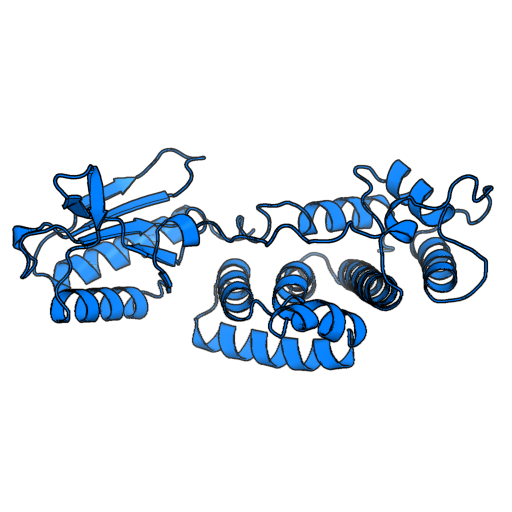M 1232 O O . GLY A 1 165 ? 26.320 0.906 -18.242 1.00 82.00 165 GLY A O 1
ATOM 1233 N N . GLY A 1 166 ? 26.745 -1.277 -18.026 1.00 90.31 166 GLY A N 1
ATOM 1234 C CA . GLY A 1 166 ? 26.185 -1.389 -16.680 1.00 90.31 166 GLY A CA 1
ATOM 1235 C C . GLY A 1 166 ? 24.647 -1.414 -16.614 1.00 90.31 166 GLY A C 1
ATOM 1236 O O . GLY A 1 166 ? 23.963 -1.473 -17.640 1.00 90.31 166 GLY A O 1
ATOM 1237 N N . PRO A 1 167 ? 24.074 -1.372 -15.395 1.00 93.00 167 PRO A N 1
ATOM 1238 C CA . PRO A 1 167 ? 22.678 -1.752 -15.164 1.00 93.00 167 PRO A CA 1
ATOM 1239 C C . PRO A 1 167 ? 21.638 -0.890 -15.887 1.00 93.00 167 PRO A C 1
ATOM 1241 O O . PRO A 1 167 ? 20.593 -1.391 -16.297 1.00 93.00 167 PRO A O 1
ATOM 1244 N N . THR A 1 168 ? 21.897 0.408 -16.057 1.00 92.12 168 THR A N 1
ATOM 1245 C CA . THR A 1 168 ? 20.979 1.324 -16.750 1.00 92.12 168 THR A CA 1
ATOM 1246 C C . THR A 1 168 ? 21.022 1.168 -18.263 1.00 92.12 168 THR A C 1
ATOM 1248 O O . THR A 1 168 ? 19.980 1.311 -18.898 1.00 92.12 168 THR A O 1
ATOM 1251 N N . ALA A 1 169 ? 22.187 0.841 -18.832 1.00 92.06 169 ALA A N 1
ATOM 1252 C CA . ALA A 1 169 ? 22.316 0.550 -20.257 1.00 92.06 169 ALA A CA 1
ATOM 1253 C C . ALA A 1 169 ? 21.606 -0.764 -20.602 1.00 92.06 169 ALA A C 1
ATOM 1255 O O . ALA A 1 169 ? 20.815 -0.808 -21.542 1.00 92.06 169 ALA A O 1
ATOM 1256 N N . GLU A 1 170 ? 21.791 -1.793 -19.770 1.00 94.88 170 GLU A N 1
ATOM 1257 C CA . GLU A 1 170 ? 21.053 -3.055 -19.879 1.00 94.88 170 GLU A CA 1
ATOM 1258 C C . GLU A 1 170 ? 19.541 -2.853 -19.706 1.00 94.88 170 GLU A C 1
ATOM 1260 O O . GLU A 1 170 ? 18.740 -3.449 -20.428 1.00 94.88 170 GLU A O 1
ATOM 1265 N N . LEU A 1 171 ? 19.122 -2.010 -18.752 1.00 95.31 171 LEU A N 1
ATOM 1266 C CA . LEU A 1 171 ? 17.711 -1.670 -18.567 1.00 95.31 171 LEU A CA 1
ATOM 1267 C C . LEU A 1 171 ? 17.146 -0.951 -19.797 1.00 95.31 171 LEU A C 1
ATOM 1269 O O . LEU A 1 171 ? 16.046 -1.290 -20.226 1.00 95.31 171 LEU A O 1
ATOM 1273 N N . ARG A 1 172 ? 17.876 0.017 -20.365 1.00 93.88 172 ARG A N 1
ATOM 1274 C CA . ARG A 1 172 ? 17.480 0.748 -21.577 1.00 93.88 172 ARG A CA 1
ATOM 1275 C C . ARG A 1 172 ? 17.263 -0.196 -22.743 1.00 93.88 172 ARG A C 1
ATOM 1277 O O . ARG A 1 172 ? 16.193 -0.170 -23.339 1.00 93.88 172 ARG A O 1
ATOM 1284 N N . GLU A 1 173 ? 18.261 -1.018 -23.056 1.00 94.06 173 GLU A N 1
ATOM 1285 C CA . GLU A 1 173 ? 18.195 -1.974 -24.161 1.00 94.06 173 GLU A CA 1
ATOM 1286 C C . GLU A 1 173 ? 16.987 -2.899 -24.003 1.00 94.06 173 GLU A C 1
ATOM 1288 O O . GLU A 1 173 ? 16.168 -3.035 -24.916 1.00 94.06 173 GLU A O 1
ATOM 1293 N N . TRP A 1 174 ? 16.818 -3.456 -22.803 1.00 96.06 174 TRP A N 1
ATOM 1294 C CA . TRP A 1 174 ? 15.703 -4.338 -22.501 1.00 96.06 174 TRP A CA 1
ATOM 1295 C C . TRP A 1 174 ? 14.339 -3.633 -22.575 1.00 96.06 174 TRP A C 1
ATOM 1297 O O . TRP A 1 174 ? 13.402 -4.201 -23.136 1.00 96.06 174 TRP A O 1
ATOM 1307 N N . LEU A 1 175 ? 14.199 -2.405 -22.062 1.00 95.62 175 LEU A N 1
ATOM 1308 C CA . LEU A 1 175 ? 12.949 -1.637 -22.146 1.00 95.62 175 LEU A CA 1
ATOM 1309 C C . LEU A 1 175 ? 12.622 -1.236 -23.585 1.00 95.62 175 LEU A C 1
ATOM 1311 O O . LEU A 1 175 ? 11.463 -1.342 -23.980 1.00 95.62 175 LEU A O 1
ATOM 1315 N N . CYS A 1 176 ? 13.618 -0.822 -24.372 1.00 94.06 176 CYS A N 1
ATOM 1316 C CA . CYS A 1 176 ? 13.429 -0.506 -25.786 1.00 94.06 176 CYS A CA 1
ATOM 1317 C C . CYS A 1 176 ? 12.905 -1.718 -26.557 1.00 94.06 176 CYS A C 1
ATOM 1319 O O . CYS A 1 176 ? 11.918 -1.601 -27.279 1.00 94.06 176 CYS A O 1
ATOM 1321 N N . ALA A 1 177 ? 13.502 -2.891 -26.338 1.00 93.69 177 ALA A N 1
ATOM 1322 C CA . ALA A 1 177 ? 13.041 -4.130 -26.951 1.00 93.69 177 ALA A CA 1
ATOM 1323 C C . ALA A 1 177 ? 11.649 -4.558 -26.450 1.00 93.69 177 ALA A C 1
ATOM 1325 O O . ALA A 1 177 ? 10.815 -4.998 -27.236 1.00 93.69 177 ALA A O 1
ATOM 1326 N N . THR A 1 178 ? 11.383 -4.432 -25.147 1.00 95.00 178 THR A N 1
ATOM 1327 C CA . THR A 1 178 ? 10.143 -4.937 -24.531 1.00 95.00 178 THR A CA 1
ATOM 1328 C C . THR A 1 178 ? 8.925 -4.069 -24.844 1.00 95.00 178 THR A C 1
ATOM 1330 O O . THR A 1 178 ? 7.826 -4.596 -24.990 1.00 95.00 178 THR A O 1
ATOM 1333 N N . LEU A 1 179 ? 9.112 -2.751 -24.939 1.00 94.44 179 LEU A N 1
ATOM 1334 C CA . LEU A 1 179 ? 8.039 -1.775 -25.152 1.00 94.44 179 LEU A CA 1
ATOM 1335 C C . LEU A 1 179 ? 7.942 -1.296 -26.610 1.00 94.44 179 LEU A C 1
ATOM 1337 O O . LEU A 1 179 ? 7.188 -0.363 -26.880 1.00 94.44 179 LEU A O 1
ATOM 1341 N N . ASP A 1 180 ? 8.720 -1.898 -27.518 1.00 91.31 180 ASP A N 1
ATOM 1342 C CA . ASP A 1 180 ? 8.852 -1.500 -28.929 1.00 91.31 180 ASP A CA 1
ATOM 1343 C C . ASP A 1 180 ? 9.185 -0.003 -29.094 1.00 91.31 180 ASP A C 1
ATOM 1345 O O . ASP A 1 180 ? 8.622 0.728 -29.909 1.00 91.31 180 ASP A O 1
ATOM 1349 N N . VAL A 1 181 ? 10.100 0.487 -28.251 1.00 89.25 181 VAL A N 1
ATOM 1350 C CA . VAL A 1 181 ? 10.555 1.879 -28.285 1.00 89.25 181 VAL A CA 1
ATOM 1351 C C . VAL A 1 181 ? 11.798 1.958 -29.168 1.00 89.25 181 VAL A C 1
ATOM 1353 O O . VAL A 1 181 ? 12.795 1.300 -28.865 1.00 89.25 181 VAL A O 1
ATOM 1356 N N . PRO A 1 182 ? 11.803 2.803 -30.219 1.00 85.00 182 PRO A N 1
ATOM 1357 C CA . PRO A 1 182 ? 12.983 2.982 -31.054 1.00 85.00 182 PRO A CA 1
ATOM 1358 C C . PRO A 1 182 ? 14.189 3.392 -30.209 1.00 85.00 182 PRO A C 1
ATOM 1360 O O . PRO A 1 182 ? 14.123 4.392 -29.483 1.00 85.00 182 PRO A O 1
ATOM 1363 N N . ALA A 1 183 ? 15.270 2.618 -30.323 1.00 75.88 183 ALA A N 1
ATOM 1364 C CA . ALA A 1 183 ? 16.544 2.880 -29.655 1.00 75.88 183 ALA A CA 1
ATOM 1365 C C . ALA A 1 183 ? 17.298 4.074 -30.272 1.00 75.88 183 ALA A C 1
ATOM 1367 O O . ALA A 1 183 ? 18.204 4.621 -29.637 1.00 75.88 183 ALA A O 1
ATOM 1368 N N . ASP A 1 184 ? 16.895 4.477 -31.482 1.00 70.50 184 ASP A N 1
ATOM 1369 C CA . ASP A 1 184 ? 17.478 5.576 -32.238 1.00 70.50 184 ASP A CA 1
ATOM 1370 C C . ASP A 1 184 ? 16.967 6.923 -31.718 1.00 70.50 184 ASP A C 1
ATOM 1372 O O . ASP A 1 184 ? 15.787 7.273 -31.810 1.00 70.50 184 ASP A O 1
ATOM 1376 N N . GLY A 1 185 ? 17.891 7.679 -31.143 1.00 59.88 185 GLY A N 1
ATOM 1377 C CA . GLY A 1 185 ? 17.693 9.026 -30.635 1.00 59.88 185 GLY A CA 1
ATOM 1378 C C . GLY A 1 185 ? 18.917 9.407 -29.811 1.00 59.88 185 GLY A C 1
ATOM 1379 O O . GLY A 1 185 ? 19.432 8.555 -29.081 1.00 59.88 185 GLY A O 1
ATOM 1380 N N . PRO A 1 186 ? 19.441 10.631 -29.948 1.00 55.72 186 PRO A N 1
ATOM 1381 C CA . PRO A 1 186 ? 20.572 11.037 -29.137 1.00 55.72 186 PRO A CA 1
ATOM 1382 C C . PRO A 1 186 ? 20.168 11.002 -27.655 1.00 55.72 186 PRO A C 1
ATOM 1384 O O . PRO A 1 186 ? 19.096 11.479 -27.278 1.00 55.72 186 PRO A O 1
ATOM 1387 N N . ALA A 1 187 ? 21.011 10.394 -26.818 1.00 58.56 187 ALA A N 1
ATOM 1388 C CA . ALA A 1 187 ? 20.916 10.510 -25.366 1.00 58.56 187 ALA A CA 1
ATOM 1389 C C . ALA A 1 187 ? 21.345 11.934 -24.984 1.00 58.56 187 ALA A C 1
ATOM 1391 O O . ALA A 1 187 ? 22.428 12.143 -24.446 1.00 58.56 187 ALA A O 1
ATOM 1392 N N . ASP A 1 188 ? 20.540 12.924 -25.369 1.00 58.47 188 ASP A N 1
ATOM 1393 C CA . ASP A 1 188 ? 20.920 14.336 -25.283 1.00 58.47 188 ASP A CA 1
ATOM 1394 C C . ASP A 1 188 ? 21.024 14.801 -23.824 1.00 58.47 188 ASP A C 1
ATOM 1396 O O . ASP A 1 188 ? 21.767 15.731 -23.523 1.00 58.47 188 ASP A O 1
ATOM 1400 N N . GLU A 1 189 ? 20.324 14.135 -22.897 1.00 68.62 189 GLU A N 1
ATOM 1401 C CA . GLU A 1 189 ? 20.276 14.534 -21.490 1.00 68.62 189 GLU A CA 1
ATOM 1402 C C . GLU A 1 189 ? 20.148 13.323 -20.565 1.00 68.62 189 GLU A C 1
ATOM 1404 O O . GLU A 1 189 ? 19.106 12.665 -20.530 1.00 68.62 189 GLU A O 1
ATOM 1409 N N . ARG A 1 190 ? 21.186 13.060 -19.764 1.00 74.75 190 ARG A N 1
ATOM 1410 C CA . ARG A 1 190 ? 21.126 12.086 -18.666 1.00 74.75 190 ARG A CA 1
ATOM 1411 C C . ARG A 1 190 ? 19.988 12.472 -17.702 1.00 74.75 190 ARG A C 1
ATOM 1413 O O . ARG A 1 190 ? 19.903 13.638 -17.315 1.00 74.75 190 ARG A O 1
ATOM 1420 N N . PRO A 1 191 ? 19.122 11.530 -17.278 1.00 79.81 191 PRO A N 1
ATOM 1421 C CA . PRO A 1 191 ? 18.099 11.806 -16.277 1.00 79.81 191 PRO A CA 1
ATOM 1422 C C . PRO A 1 191 ? 18.712 12.379 -14.997 1.00 79.81 191 PRO A C 1
ATOM 1424 O O . PRO A 1 191 ? 19.551 11.728 -14.381 1.00 79.81 191 PRO A O 1
ATOM 1427 N N . ALA A 1 192 ? 18.242 13.548 -14.558 1.00 81.06 192 ALA A N 1
ATOM 1428 C CA . ALA A 1 192 ? 18.742 14.207 -13.346 1.00 81.06 192 ALA A CA 1
ATOM 1429 C C . ALA A 1 192 ? 18.621 13.337 -12.076 1.00 81.06 192 ALA A C 1
ATOM 1431 O O . ALA A 1 192 ? 19.383 13.502 -11.128 1.00 81.06 192 ALA A O 1
ATOM 1432 N N . SER A 1 193 ? 17.687 12.378 -12.050 1.00 80.62 193 SER A N 1
ATOM 1433 C CA . SER A 1 193 ? 17.575 11.398 -10.963 1.00 80.62 193 SER A CA 1
ATOM 1434 C C . SER A 1 193 ? 18.847 10.560 -10.798 1.00 80.62 193 SER A C 1
ATOM 1436 O O . SER A 1 193 ? 19.243 10.285 -9.670 1.00 80.62 193 SER A O 1
ATOM 1438 N N . LEU A 1 194 ? 19.526 10.197 -11.890 1.00 83.44 194 LEU A N 1
ATOM 1439 C CA . LEU A 1 194 ? 20.732 9.362 -11.855 1.00 83.44 194 LEU A CA 1
ATOM 1440 C C . LEU A 1 194 ? 21.934 10.030 -11.192 1.00 83.44 194 LEU A C 1
ATOM 1442 O O . LEU A 1 194 ? 22.865 9.323 -10.819 1.00 83.44 194 LEU A O 1
ATOM 1446 N N . ASP A 1 195 ? 21.938 11.355 -11.078 1.00 85.31 195 ASP A N 1
ATOM 1447 C CA . ASP A 1 195 ? 23.011 12.089 -10.402 1.00 85.31 195 ASP A CA 1
ATOM 1448 C C . ASP A 1 195 ? 22.823 12.090 -8.876 1.00 85.31 195 ASP A C 1
ATOM 1450 O O . ASP A 1 195 ? 23.762 12.352 -8.128 1.00 85.31 195 ASP A O 1
ATOM 1454 N N . VAL A 1 196 ? 21.610 11.770 -8.410 1.00 87.12 196 VAL A N 1
ATOM 1455 C CA . VAL A 1 196 ? 21.244 11.704 -6.988 1.00 87.12 196 VAL A CA 1
ATOM 1456 C C . VAL A 1 196 ? 21.281 10.266 -6.462 1.00 87.12 196 VAL A C 1
ATOM 1458 O O . VAL A 1 196 ? 21.549 10.050 -5.281 1.00 87.12 196 VAL A O 1
ATOM 1461 N N . LEU A 1 197 ? 21.001 9.280 -7.320 1.00 89.12 197 LEU A N 1
ATOM 1462 C CA . LEU A 1 197 ? 20.929 7.873 -6.928 1.00 89.12 197 LEU A CA 1
ATOM 1463 C C . LEU A 1 197 ? 22.313 7.259 -6.687 1.00 89.12 197 LEU A C 1
ATOM 1465 O O . LEU A 1 197 ? 23.208 7.360 -7.525 1.00 89.12 197 LEU A O 1
ATOM 1469 N N . THR A 1 198 ? 22.462 6.526 -5.580 1.00 90.69 198 THR A N 1
ATOM 1470 C CA . THR A 1 198 ? 23.635 5.659 -5.385 1.00 90.69 198 THR A CA 1
ATOM 1471 C C . THR A 1 198 ? 23.580 4.454 -6.334 1.00 90.69 198 THR A C 1
ATOM 1473 O O . THR A 1 198 ? 22.491 4.080 -6.786 1.00 90.69 198 THR A O 1
ATOM 1476 N N . PRO A 1 199 ? 24.712 3.785 -6.622 1.00 90.88 199 PRO A N 1
ATOM 1477 C CA . PRO A 1 199 ? 24.722 2.578 -7.451 1.00 90.88 199 PRO A CA 1
ATOM 1478 C C . PRO A 1 199 ? 23.736 1.494 -6.981 1.00 90.88 199 PRO A C 1
ATOM 1480 O O . PRO A 1 199 ? 23.051 0.873 -7.793 1.00 90.88 199 PRO A O 1
ATOM 1483 N N . GLU A 1 200 ? 23.599 1.302 -5.669 1.00 90.31 200 GLU A N 1
ATOM 1484 C CA . GLU A 1 200 ? 22.665 0.343 -5.071 1.00 90.31 200 GLU A CA 1
ATOM 1485 C C . GLU A 1 200 ? 21.207 0.754 -5.297 1.00 90.31 200 GLU A C 1
ATOM 1487 O O . GLU A 1 200 ? 20.359 -0.096 -5.568 1.00 90.31 200 GLU A O 1
ATOM 1492 N N . GLN A 1 201 ? 20.906 2.054 -5.227 1.00 91.00 201 GLN A N 1
ATOM 1493 C CA . GLN A 1 201 ? 19.563 2.569 -5.495 1.00 91.00 201 GLN A CA 1
ATOM 1494 C C . GLN A 1 201 ? 19.204 2.464 -6.982 1.00 91.00 201 GLN A C 1
ATOM 1496 O O . GLN A 1 201 ? 18.060 2.152 -7.313 1.00 91.00 201 GLN A O 1
ATOM 1501 N N . VAL A 1 202 ? 20.173 2.658 -7.883 1.00 93.12 202 VAL A N 1
ATOM 1502 C CA . VAL A 1 202 ? 19.986 2.403 -9.318 1.00 93.12 202 VAL A CA 1
ATOM 1503 C C . VAL A 1 202 ? 19.621 0.938 -9.551 1.00 93.12 202 VAL A C 1
ATOM 1505 O O . VAL A 1 202 ? 18.627 0.658 -10.218 1.00 93.12 202 VAL A O 1
ATOM 1508 N N . LEU A 1 203 ? 20.367 0.002 -8.958 1.00 94.69 203 LEU A N 1
ATOM 1509 C CA . LEU A 1 203 ? 20.071 -1.430 -9.052 1.00 94.69 203 LEU A CA 1
ATOM 1510 C C . LEU A 1 203 ? 18.683 -1.774 -8.484 1.00 94.69 203 LEU A C 1
ATOM 1512 O O . LEU A 1 203 ? 17.924 -2.502 -9.122 1.00 94.69 203 LEU A O 1
ATOM 1516 N N . ALA A 1 204 ? 18.309 -1.198 -7.339 1.00 92.69 204 ALA A N 1
ATOM 1517 C CA . ALA A 1 204 ? 16.988 -1.384 -6.737 1.00 92.69 204 ALA A CA 1
ATOM 1518 C C . ALA A 1 204 ? 15.835 -0.904 -7.644 1.00 92.69 204 ALA A C 1
ATOM 1520 O O . ALA A 1 204 ? 14.784 -1.550 -7.721 1.00 92.69 204 ALA A O 1
ATOM 1521 N N . GLU A 1 205 ? 16.014 0.218 -8.348 1.00 94.12 205 GLU A N 1
ATOM 1522 C CA . GLU A 1 205 ? 15.021 0.723 -9.302 1.00 94.12 205 GLU A CA 1
ATOM 1523 C C . GLU A 1 205 ? 14.978 -0.112 -10.591 1.00 94.12 205 GLU A C 1
ATOM 1525 O O . GLU A 1 205 ? 13.889 -0.364 -11.108 1.00 94.12 205 GLU A O 1
ATOM 1530 N N . VAL A 1 206 ? 16.121 -0.617 -11.074 1.00 95.56 206 VAL A N 1
ATOM 1531 C CA . VAL A 1 206 ? 16.176 -1.571 -12.199 1.00 95.56 206 VAL A CA 1
ATOM 1532 C C . VAL A 1 206 ? 15.368 -2.833 -11.874 1.00 95.56 206 VAL A C 1
ATOM 1534 O O . VAL A 1 206 ? 14.522 -3.246 -12.670 1.00 95.56 206 VAL A O 1
ATOM 1537 N N . GLU A 1 207 ? 15.570 -3.419 -10.689 1.00 95.31 207 GLU A N 1
ATOM 1538 C CA . GLU A 1 207 ? 14.809 -4.580 -10.207 1.00 95.31 207 GLU A CA 1
ATOM 1539 C C . GLU A 1 207 ? 13.302 -4.290 -10.146 1.00 95.31 207 GLU A C 1
ATOM 1541 O O . GLU A 1 207 ? 12.489 -5.086 -10.626 1.00 95.31 207 GLU A O 1
ATOM 1546 N N . ARG A 1 208 ? 12.917 -3.127 -9.598 1.00 94.38 208 ARG A N 1
ATOM 1547 C CA . ARG A 1 208 ? 11.513 -2.697 -9.512 1.00 94.38 208 ARG A CA 1
ATOM 1548 C C . ARG A 1 208 ? 10.867 -2.589 -10.889 1.00 94.38 208 ARG A C 1
ATOM 1550 O O . ARG A 1 208 ? 9.771 -3.110 -11.086 1.00 94.38 208 ARG A O 1
ATOM 1557 N N . ILE A 1 209 ? 11.517 -1.904 -11.830 1.00 95.88 209 ILE A N 1
ATOM 1558 C CA . ILE A 1 209 ? 10.965 -1.670 -13.171 1.00 95.88 209 ILE A CA 1
ATOM 1559 C C . ILE A 1 209 ? 10.799 -3.001 -13.910 1.00 95.88 209 ILE A C 1
ATOM 1561 O O . ILE A 1 209 ? 9.747 -3.240 -14.507 1.00 95.88 209 ILE A O 1
ATOM 1565 N N . ARG A 1 210 ? 11.784 -3.906 -13.807 1.00 95.88 210 ARG A N 1
ATOM 1566 C CA . ARG A 1 210 ? 11.684 -5.257 -14.380 1.00 95.88 210 ARG A CA 1
ATOM 1567 C C . ARG A 1 210 ? 10.497 -6.034 -13.815 1.00 95.88 210 ARG A C 1
ATOM 1569 O O . ARG A 1 210 ? 9.737 -6.624 -14.584 1.00 95.88 210 ARG A O 1
ATOM 1576 N N . LEU A 1 211 ? 10.293 -5.978 -12.497 1.00 94.62 211 LEU A N 1
ATOM 1577 C CA . LEU A 1 211 ? 9.133 -6.588 -11.847 1.00 94.62 211 LEU A CA 1
ATOM 1578 C C . LEU A 1 211 ? 7.820 -5.989 -12.366 1.00 94.62 211 LEU A C 1
ATOM 1580 O O . LEU A 1 211 ? 6.916 -6.740 -12.721 1.00 94.62 211 LEU A O 1
ATOM 1584 N N . CYS A 1 212 ? 7.722 -4.661 -12.481 1.00 94.88 212 CYS A N 1
ATOM 1585 C CA . CYS A 1 212 ? 6.506 -3.986 -12.945 1.00 94.88 212 CYS A CA 1
ATOM 1586 C C . CYS A 1 212 ? 6.090 -4.429 -14.357 1.00 94.88 212 CYS A C 1
ATOM 1588 O O . CYS A 1 212 ? 4.927 -4.749 -14.594 1.00 94.88 212 CYS A O 1
ATOM 1590 N N . VAL A 1 213 ? 7.036 -4.506 -15.292 1.00 95.69 213 VAL A N 1
ATOM 1591 C CA . VAL A 1 213 ? 6.766 -4.981 -16.661 1.00 95.69 213 VAL A CA 1
ATOM 1592 C C . VAL A 1 213 ? 6.421 -6.475 -16.682 1.00 95.69 213 VAL A C 1
ATOM 1594 O O . VAL A 1 213 ? 5.501 -6.887 -17.394 1.00 95.69 213 VAL A O 1
ATOM 1597 N N . GLY A 1 214 ? 7.113 -7.295 -15.881 1.00 94.44 214 GLY A N 1
ATOM 1598 C CA . GLY A 1 214 ? 6.795 -8.719 -15.738 1.00 94.44 214 GLY A CA 1
ATOM 1599 C C . GLY A 1 214 ? 5.363 -8.931 -15.242 1.00 94.44 214 GLY A C 1
ATOM 1600 O O . GLY A 1 214 ? 4.611 -9.724 -15.806 1.00 94.44 214 GLY A O 1
ATOM 1601 N N . VAL A 1 215 ? 4.942 -8.135 -14.262 1.00 93.88 215 VAL A N 1
ATOM 1602 C CA . VAL A 1 215 ? 3.577 -8.122 -13.734 1.00 93.88 215 VAL A CA 1
ATOM 1603 C C . VAL A 1 215 ? 2.560 -7.666 -14.783 1.00 93.88 215 VAL A C 1
ATOM 1605 O O . VAL A 1 215 ? 1.513 -8.300 -14.935 1.00 93.88 215 VAL A O 1
ATOM 1608 N N . LEU A 1 216 ? 2.856 -6.628 -15.567 1.00 93.88 216 LEU A N 1
ATOM 1609 C CA . LEU A 1 216 ? 1.980 -6.179 -16.658 1.00 93.88 216 LEU A CA 1
ATOM 1610 C C . LEU A 1 216 ? 1.815 -7.218 -17.772 1.00 93.88 216 LEU A C 1
ATOM 1612 O O . LEU A 1 216 ? 0.791 -7.214 -18.459 1.00 93.88 216 LEU A O 1
ATOM 1616 N N . SER A 1 217 ? 2.768 -8.141 -17.906 1.00 92.44 217 SER A N 1
ATOM 1617 C CA . SER A 1 217 ? 2.689 -9.262 -18.847 1.00 92.44 217 SER A CA 1
ATOM 1618 C C . SER A 1 217 ? 1.738 -10.376 -18.379 1.00 92.44 217 SER A C 1
ATOM 1620 O O . SER A 1 217 ? 1.323 -11.210 -19.186 1.00 92.44 217 SER A O 1
ATOM 1622 N N . THR A 1 218 ? 1.344 -10.392 -17.099 1.00 92.62 218 THR A N 1
ATOM 1623 C CA . THR A 1 218 ? 0.350 -11.343 -16.568 1.00 92.62 218 THR A CA 1
ATOM 1624 C C . THR A 1 218 ? -1.078 -10.972 -17.005 1.00 92.62 218 THR A C 1
ATOM 1626 O O . THR A 1 218 ? -1.337 -9.806 -17.327 1.00 92.62 218 THR A O 1
ATOM 1629 N N . PRO A 1 219 ? -2.044 -11.915 -17.020 1.00 90.62 219 PRO A N 1
ATOM 1630 C CA . PRO A 1 219 ? -3.435 -11.618 -17.366 1.00 90.62 219 PRO A CA 1
ATOM 1631 C C . PRO A 1 219 ? -4.030 -10.457 -16.553 1.00 90.62 219 PRO A C 1
ATOM 1633 O O . PRO A 1 219 ? -3.741 -10.293 -15.365 1.00 90.62 219 PRO A O 1
ATOM 1636 N N . LYS A 1 220 ? -4.886 -9.642 -17.186 1.00 82.19 220 LYS A N 1
ATOM 1637 C CA . LYS A 1 220 ? -5.663 -8.611 -16.477 1.00 82.19 220 LYS A CA 1
ATOM 1638 C C . LYS A 1 220 ? -6.557 -9.308 -15.442 1.00 82.19 220 LYS A C 1
ATOM 1640 O O . LYS A 1 220 ? -7.299 -10.213 -15.804 1.00 82.19 220 LYS A O 1
ATOM 1645 N N . GLY A 1 221 ? -6.447 -8.908 -14.175 1.00 81.19 221 GLY A N 1
ATOM 1646 C CA . GLY A 1 221 ? -7.131 -9.550 -13.045 1.00 81.19 221 GLY A CA 1
ATOM 1647 C C . GLY A 1 221 ? -6.296 -10.582 -12.278 1.00 81.19 221 GLY A C 1
ATOM 1648 O O . GLY A 1 221 ? -6.779 -11.104 -11.285 1.00 81.19 221 GLY A O 1
ATOM 1649 N N . SER A 1 222 ? -5.056 -10.861 -12.697 1.00 89.38 222 SER A N 1
ATOM 1650 C CA . SER A 1 222 ? -4.122 -11.652 -11.888 1.00 89.38 222 SER A CA 1
ATOM 1651 C C . SER A 1 222 ? -3.801 -10.944 -10.570 1.00 89.38 222 SER A C 1
ATOM 1653 O O . SER A 1 222 ? -3.487 -9.749 -10.574 1.00 89.38 222 SER A O 1
ATOM 1655 N N . ASP A 1 223 ? -3.783 -11.696 -9.471 1.00 89.50 223 ASP A N 1
ATOM 1656 C CA . ASP A 1 223 ? -3.370 -11.215 -8.150 1.00 89.50 223 ASP A CA 1
ATOM 1657 C C . ASP A 1 223 ? -1.944 -10.645 -8.145 1.00 89.50 223 ASP A C 1
ATOM 1659 O O . ASP A 1 223 ? -1.653 -9.695 -7.417 1.00 89.50 223 ASP A O 1
ATOM 1663 N N . GLU A 1 224 ? -1.070 -11.126 -9.037 1.00 91.81 224 GLU A N 1
ATOM 1664 C CA . GLU A 1 224 ? 0.286 -10.582 -9.215 1.00 91.81 224 GLU A CA 1
ATOM 1665 C C . GLU A 1 224 ? 0.303 -9.092 -9.569 1.00 91.81 224 GLU A C 1
ATOM 1667 O O . GLU A 1 224 ? 1.269 -8.404 -9.256 1.00 91.81 224 GLU A O 1
ATOM 1672 N N . ARG A 1 225 ? -0.773 -8.543 -10.150 1.00 89.69 225 ARG A N 1
ATOM 1673 C CA . ARG A 1 225 ? -0.873 -7.100 -10.446 1.00 89.69 225 ARG A CA 1
ATOM 1674 C C . ARG A 1 225 ? -1.017 -6.216 -9.216 1.00 89.69 225 ARG A C 1
ATOM 1676 O O . ARG A 1 225 ? -0.838 -5.006 -9.315 1.00 89.69 225 ARG A O 1
ATOM 1683 N N . ARG A 1 226 ? -1.331 -6.813 -8.074 1.00 88.50 226 ARG A N 1
ATOM 1684 C CA . ARG A 1 226 ? -1.683 -6.118 -6.835 1.00 88.50 226 ARG A CA 1
ATOM 1685 C C . ARG A 1 226 ? -0.517 -6.074 -5.858 1.00 88.50 226 ARG A C 1
ATOM 1687 O O . ARG A 1 226 ? -0.414 -5.163 -5.046 1.00 88.50 226 ARG A O 1
ATOM 1694 N N . TRP A 1 227 ? 0.398 -7.027 -5.989 1.00 93.44 227 TRP A N 1
ATOM 1695 C CA . TRP A 1 227 ? 1.588 -7.136 -5.160 1.00 93.44 227 TRP A CA 1
ATOM 1696 C C . TRP A 1 227 ? 2.592 -5.986 -5.270 1.00 93.44 227 TRP A C 1
ATOM 1698 O O . TRP A 1 227 ? 3.137 -5.644 -4.230 1.00 93.44 227 TRP A O 1
ATOM 1708 N N . PRO A 1 228 ? 2.854 -5.331 -6.420 1.00 92.44 228 PRO A N 1
ATOM 1709 C CA . PRO A 1 228 ? 4.004 -4.425 -6.528 1.00 92.44 228 PRO A CA 1
ATOM 1710 C C . PRO A 1 228 ? 3.993 -3.243 -5.554 1.00 92.44 228 PRO A C 1
ATOM 1712 O O . PRO A 1 228 ? 5.052 -2.797 -5.115 1.00 92.44 228 PRO A O 1
ATOM 1715 N N . VAL A 1 229 ? 2.809 -2.757 -5.171 1.00 86.50 229 VAL A N 1
ATOM 1716 C CA . VAL A 1 229 ? 2.692 -1.694 -4.166 1.00 86.50 229 VAL A CA 1
ATOM 1717 C C . VAL A 1 229 ? 3.034 -2.206 -2.759 1.00 86.50 229 VAL A C 1
ATOM 1719 O O . VAL A 1 229 ? 3.734 -1.522 -2.014 1.00 86.50 229 VAL A O 1
ATOM 1722 N N . ILE A 1 230 ? 2.615 -3.434 -2.429 1.00 90.44 230 ILE A N 1
ATOM 1723 C CA . ILE A 1 230 ? 2.932 -4.126 -1.173 1.00 90.44 230 ILE A CA 1
ATOM 1724 C C . ILE A 1 230 ? 4.418 -4.501 -1.155 1.00 90.44 230 ILE A C 1
ATOM 1726 O O . ILE A 1 230 ? 5.085 -4.298 -0.146 1.00 90.44 230 ILE A O 1
ATOM 1730 N N . ASP A 1 231 ? 4.960 -4.982 -2.277 1.00 93.50 231 ASP A N 1
ATOM 1731 C CA . ASP A 1 231 ? 6.364 -5.361 -2.439 1.00 93.50 231 ASP A CA 1
ATOM 1732 C C . ASP A 1 231 ? 7.289 -4.179 -2.124 1.00 93.50 231 ASP A C 1
ATOM 1734 O O . ASP A 1 231 ? 8.279 -4.359 -1.417 1.00 93.50 231 ASP A O 1
ATOM 1738 N N . ASP A 1 232 ? 6.961 -2.970 -2.594 1.00 88.25 232 ASP A N 1
ATOM 1739 C CA . ASP A 1 232 ? 7.702 -1.754 -2.240 1.00 88.25 232 ASP A CA 1
ATOM 1740 C C . ASP A 1 232 ? 7.650 -1.488 -0.721 1.00 88.25 232 ASP A C 1
ATOM 1742 O O . ASP A 1 232 ? 8.685 -1.212 -0.122 1.00 88.25 232 ASP A O 1
ATOM 1746 N N . THR A 1 233 ? 6.496 -1.661 -0.066 1.00 86.56 233 THR A N 1
ATOM 1747 C CA . THR A 1 233 ? 6.369 -1.514 1.398 1.00 86.56 233 THR A CA 1
ATOM 1748 C C . THR A 1 233 ? 7.180 -2.555 2.177 1.00 86.56 233 THR A C 1
ATOM 1750 O O . THR A 1 233 ? 7.782 -2.230 3.201 1.00 86.56 233 THR A O 1
ATOM 1753 N N . ILE A 1 234 ? 7.225 -3.806 1.702 1.00 90.62 234 ILE A N 1
ATOM 1754 C CA . ILE A 1 234 ? 8.033 -4.872 2.313 1.00 90.62 234 ILE A CA 1
ATOM 1755 C C . ILE A 1 234 ? 9.525 -4.552 2.164 1.00 90.62 234 ILE A C 1
ATOM 1757 O O . ILE A 1 234 ? 10.284 -4.664 3.132 1.00 90.62 234 ILE A O 1
ATOM 1761 N N . VAL A 1 235 ? 9.943 -4.164 0.955 1.00 89.81 235 VAL A N 1
ATOM 1762 C CA . VAL A 1 235 ? 11.331 -3.807 0.634 1.00 89.81 235 VAL A CA 1
ATOM 1763 C C . VAL A 1 235 ? 11.802 -2.626 1.484 1.00 89.81 235 VAL A C 1
ATOM 1765 O O . VAL A 1 235 ? 12.908 -2.674 2.018 1.00 89.81 235 VAL A O 1
ATOM 1768 N N . ASP A 1 236 ? 10.939 -1.631 1.694 1.00 84.69 236 ASP A N 1
ATOM 1769 C CA . ASP A 1 236 ? 11.208 -0.460 2.535 1.00 84.69 236 ASP A CA 1
ATOM 1770 C C . ASP A 1 236 ? 11.209 -0.787 4.052 1.00 84.69 236 ASP A C 1
ATOM 1772 O O . ASP A 1 236 ? 11.400 0.096 4.879 1.00 84.69 236 ASP A O 1
ATOM 1776 N N . GLY A 1 237 ? 11.021 -2.055 4.451 1.00 84.56 237 GLY A N 1
ATOM 1777 C CA . GLY A 1 237 ? 11.105 -2.504 5.850 1.00 84.56 237 GLY A CA 1
ATOM 1778 C C . GLY A 1 237 ? 9.821 -2.315 6.664 1.00 84.56 237 GLY A C 1
ATOM 1779 O O . GLY A 1 237 ? 9.734 -2.736 7.820 1.00 84.56 237 GLY A O 1
ATOM 1780 N N . HIS A 1 238 ? 8.771 -1.774 6.057 1.00 83.62 238 HIS A N 1
ATOM 1781 C CA . HIS A 1 238 ? 7.518 -1.414 6.711 1.00 83.62 238 HIS A CA 1
ATOM 1782 C C . HIS A 1 238 ? 6.555 -2.610 6.835 1.00 83.62 238 HIS A C 1
ATOM 1784 O O . HIS A 1 238 ? 5.423 -2.581 6.357 1.00 83.62 238 HIS A O 1
ATOM 1790 N N . THR A 1 239 ? 6.989 -3.680 7.510 1.00 85.50 239 THR A N 1
ATOM 1791 C CA . THR A 1 239 ? 6.279 -4.978 7.555 1.00 85.50 239 THR A CA 1
ATOM 1792 C C . THR A 1 239 ? 4.815 -4.862 7.997 1.00 85.50 239 THR A C 1
ATOM 1794 O O . THR A 1 239 ? 3.938 -5.451 7.371 1.00 85.50 239 THR A O 1
ATOM 1797 N N . MET A 1 240 ? 4.523 -4.075 9.040 1.00 80.69 240 MET A N 1
ATOM 1798 C CA . MET A 1 240 ? 3.142 -3.890 9.509 1.00 80.69 240 MET A CA 1
ATOM 1799 C C . MET A 1 240 ? 2.268 -3.192 8.458 1.00 80.69 240 MET A C 1
ATOM 1801 O O . MET A 1 240 ? 1.133 -3.599 8.221 1.00 80.69 240 MET A O 1
ATOM 1805 N N . TRP A 1 241 ? 2.814 -2.185 7.774 1.00 79.94 241 TRP A N 1
ATOM 1806 C CA . TRP A 1 241 ? 2.126 -1.486 6.690 1.00 79.94 241 TRP A CA 1
ATOM 1807 C C . TRP A 1 241 ? 1.879 -2.401 5.492 1.00 79.94 241 TRP A C 1
ATOM 1809 O O . TRP A 1 241 ? 0.797 -2.358 4.917 1.00 79.94 241 TRP A O 1
ATOM 1819 N N . ALA A 1 242 ? 2.829 -3.279 5.162 1.00 86.12 242 ALA A N 1
ATOM 1820 C CA . ALA A 1 242 ? 2.651 -4.278 4.114 1.00 86.12 242 ALA A CA 1
ATOM 1821 C C . ALA A 1 242 ? 1.536 -5.281 4.455 1.00 86.12 242 ALA A C 1
ATOM 1823 O O . ALA A 1 242 ? 0.726 -5.605 3.591 1.00 86.12 242 ALA A O 1
ATOM 1824 N N . ILE A 1 243 ? 1.447 -5.729 5.715 1.00 85.38 243 ILE A N 1
ATOM 1825 C CA . ILE A 1 243 ? 0.359 -6.603 6.189 1.00 85.38 243 ILE A CA 1
ATOM 1826 C C . ILE A 1 243 ? -0.990 -5.899 6.047 1.00 85.38 243 ILE A C 1
ATOM 1828 O O . ILE A 1 243 ? -1.928 -6.482 5.512 1.00 85.38 243 ILE A O 1
ATOM 1832 N N . MET A 1 244 ? -1.100 -4.641 6.481 1.00 78.25 244 MET A N 1
ATOM 1833 C CA . MET A 1 244 ? -2.344 -3.877 6.333 1.00 78.25 244 MET A CA 1
ATOM 1834 C C . MET A 1 244 ? -2.714 -3.665 4.862 1.00 78.25 244 MET A C 1
ATOM 1836 O O . MET A 1 244 ? -3.859 -3.893 4.485 1.00 78.25 244 MET A O 1
ATOM 1840 N N . ALA A 1 245 ? -1.745 -3.298 4.020 1.00 80.06 245 ALA A N 1
ATOM 1841 C CA . ALA A 1 245 ? -1.951 -3.138 2.586 1.00 80.06 245 ALA A CA 1
ATOM 1842 C C . ALA A 1 245 ? -2.429 -4.438 1.928 1.00 80.06 245 ALA A C 1
ATOM 1844 O O . ALA A 1 245 ? -3.365 -4.411 1.134 1.00 80.06 245 ALA A O 1
ATOM 1845 N N . PHE A 1 246 ? -1.847 -5.580 2.307 1.00 87.38 246 PHE A N 1
ATOM 1846 C CA . PHE A 1 246 ? -2.293 -6.887 1.842 1.00 87.38 246 PHE A CA 1
ATOM 1847 C C . PHE A 1 246 ? -3.739 -7.168 2.250 1.00 87.38 246 PHE A C 1
ATOM 1849 O O . PHE A 1 246 ? -4.544 -7.535 1.404 1.00 87.38 246 PHE A O 1
ATOM 1856 N N . ARG A 1 247 ? -4.102 -6.965 3.520 1.00 84.06 247 ARG A N 1
ATOM 1857 C CA . ARG A 1 247 ? -5.485 -7.181 3.982 1.00 84.06 247 ARG A CA 1
ATOM 1858 C C . ARG A 1 247 ? -6.479 -6.316 3.219 1.00 84.06 247 ARG A C 1
ATOM 1860 O O . ARG A 1 247 ? -7.538 -6.793 2.833 1.00 84.06 247 ARG A O 1
ATOM 1867 N N . ASN A 1 248 ? -6.117 -5.060 2.991 1.00 76.12 248 ASN A N 1
ATOM 1868 C CA . ASN A 1 248 ? -6.969 -4.094 2.316 1.00 76.12 248 ASN A CA 1
ATOM 1869 C C . ASN A 1 248 ? -7.125 -4.411 0.827 1.00 76.12 248 ASN A C 1
ATOM 1871 O O . ASN A 1 248 ? -8.216 -4.279 0.281 1.00 76.12 248 ASN A O 1
ATOM 1875 N N . GLU A 1 249 ? -6.053 -4.847 0.169 1.00 79.69 249 GLU A N 1
ATOM 1876 C CA . GLU A 1 249 ? -6.135 -5.324 -1.203 1.00 79.69 249 GLU A CA 1
ATOM 1877 C C . GLU A 1 249 ? -6.912 -6.652 -1.235 1.00 79.69 249 GLU A C 1
ATOM 1879 O O . GLU A 1 249 ? -8.010 -6.726 -1.780 1.00 79.69 249 GLU A O 1
ATOM 1884 N N . PHE A 1 250 ? -6.411 -7.716 -0.630 1.00 84.19 250 PHE A N 1
ATOM 1885 C CA . PHE A 1 250 ? -6.939 -9.062 -0.847 1.00 84.19 250 PHE A CA 1
ATOM 1886 C C . PHE A 1 250 ? -8.215 -9.396 -0.059 1.00 84.19 250 PHE A C 1
ATOM 1888 O O . PHE A 1 250 ? -8.858 -10.393 -0.366 1.00 84.19 250 PHE A O 1
ATOM 1895 N N . GLY A 1 251 ? -8.627 -8.567 0.905 1.00 75.69 251 GLY A N 1
ATOM 1896 C CA . GLY A 1 251 ? -9.808 -8.818 1.743 1.00 75.69 251 GLY A CA 1
ATOM 1897 C C . GLY A 1 251 ? -9.611 -9.949 2.760 1.00 75.69 251 GLY A C 1
ATOM 1898 O O . GLY A 1 251 ? -10.581 -10.472 3.303 1.00 75.69 251 GLY A O 1
ATOM 1899 N N . GLU A 1 252 ? -8.361 -10.337 3.003 1.00 80.75 252 GLU A N 1
ATOM 1900 C CA . GLU A 1 252 ? -7.995 -11.503 3.804 1.00 80.75 252 GLU A CA 1
ATOM 1901 C C . GLU A 1 252 ? -7.865 -11.191 5.305 1.00 80.75 252 GLU A C 1
ATOM 1903 O O . GLU A 1 252 ? -7.667 -10.048 5.751 1.00 80.75 252 GLU A O 1
ATOM 1908 N N . GLY A 1 253 ? -7.940 -12.252 6.110 1.00 78.75 253 GLY A N 1
ATOM 1909 C CA . GLY A 1 253 ? -7.714 -12.193 7.550 1.00 78.75 253 GLY A CA 1
ATOM 1910 C C . GLY A 1 253 ? -6.280 -11.789 7.921 1.00 78.75 253 GLY A C 1
ATOM 1911 O O . GLY A 1 253 ? -5.347 -11.824 7.117 1.00 78.75 253 GLY A O 1
ATOM 1912 N N . LEU A 1 254 ? -6.083 -11.374 9.178 1.00 81.44 254 LEU A N 1
ATOM 1913 C CA . LEU A 1 254 ? -4.769 -10.931 9.664 1.00 81.44 254 LEU A CA 1
ATOM 1914 C C . LEU A 1 254 ? -3.716 -12.046 9.603 1.00 81.44 254 LEU A C 1
ATOM 1916 O O . LEU A 1 254 ? -2.561 -11.784 9.273 1.00 81.44 254 LEU A O 1
ATOM 1920 N N . LYS A 1 255 ? -4.102 -13.284 9.924 1.00 84.69 255 LYS A N 1
ATOM 1921 C CA . LYS A 1 255 ? -3.186 -14.429 9.935 1.00 84.69 255 LYS A CA 1
ATOM 1922 C C . LYS A 1 255 ? -2.698 -14.750 8.523 1.00 84.69 255 LYS A C 1
ATOM 1924 O O . LYS A 1 255 ? -1.501 -14.930 8.315 1.00 84.69 255 LYS A O 1
ATOM 1929 N N . GLU A 1 256 ? -3.621 -14.786 7.571 1.00 89.62 256 GLU A N 1
ATOM 1930 C CA . GLU A 1 256 ? -3.374 -15.026 6.152 1.00 89.62 256 GLU A CA 1
ATOM 1931 C C . GLU A 1 256 ? -2.457 -13.936 5.591 1.00 89.62 256 GLU A C 1
ATOM 1933 O O . GLU A 1 256 ? -1.458 -14.240 4.944 1.00 89.62 256 GLU A O 1
ATOM 1938 N N . ALA A 1 257 ? -2.712 -12.676 5.951 1.00 88.81 257 ALA A N 1
ATOM 1939 C CA . ALA A 1 257 ? -1.878 -11.551 5.555 1.00 88.81 257 ALA A CA 1
ATOM 1940 C C . ALA A 1 257 ? -0.446 -11.615 6.101 1.00 88.81 257 ALA A C 1
ATOM 1942 O O . ALA A 1 257 ? 0.501 -11.340 5.366 1.00 88.81 257 ALA A O 1
ATOM 1943 N N . ILE A 1 258 ? -0.265 -11.998 7.371 1.00 89.50 258 ILE A N 1
ATOM 1944 C CA . ILE A 1 258 ? 1.070 -12.176 7.966 1.00 89.50 258 ILE A CA 1
ATOM 1945 C C . ILE A 1 258 ? 1.859 -13.241 7.199 1.00 89.50 258 ILE A C 1
ATOM 1947 O O . ILE A 1 258 ? 3.019 -13.010 6.854 1.00 89.50 258 ILE A O 1
ATOM 1951 N N . LEU A 1 259 ? 1.237 -14.391 6.925 1.00 94.69 259 LEU A N 1
ATOM 1952 C CA . LEU A 1 259 ? 1.881 -15.487 6.201 1.00 94.69 259 LEU A CA 1
ATOM 1953 C C . LEU A 1 259 ? 2.232 -15.078 4.768 1.00 94.69 259 LEU A C 1
ATOM 1955 O O . LEU A 1 259 ? 3.378 -15.251 4.357 1.00 94.69 259 LEU A O 1
ATOM 1959 N N . ALA A 1 260 ? 1.286 -14.469 4.049 1.00 95.81 260 ALA A N 1
ATOM 1960 C CA . ALA A 1 260 ? 1.482 -14.038 2.671 1.00 95.81 260 ALA A CA 1
ATOM 1961 C C . ALA A 1 260 ? 2.594 -12.985 2.551 1.00 95.81 260 ALA A C 1
ATOM 1963 O O . ALA A 1 260 ? 3.462 -13.093 1.686 1.00 95.81 260 ALA A O 1
ATOM 1964 N N . VAL A 1 261 ? 2.628 -11.993 3.447 1.00 95.19 261 VAL A N 1
ATOM 1965 C CA . VAL A 1 261 ? 3.692 -10.976 3.464 1.00 95.19 261 VAL A CA 1
ATOM 1966 C C . VAL A 1 261 ? 5.048 -11.583 3.818 1.00 95.19 261 VAL A C 1
ATOM 1968 O O . VAL A 1 261 ? 6.056 -11.189 3.233 1.00 95.19 261 VAL A O 1
ATOM 1971 N N . HIS A 1 262 ? 5.103 -12.549 4.739 1.00 95.38 262 HIS A N 1
ATOM 1972 C CA . HIS A 1 262 ? 6.356 -13.218 5.090 1.00 95.38 262 HIS A CA 1
ATOM 1973 C C . HIS A 1 262 ? 6.914 -14.043 3.924 1.00 95.38 262 HIS A C 1
ATOM 1975 O O . HIS A 1 262 ? 8.083 -13.893 3.565 1.00 95.38 262 HIS A O 1
ATOM 1981 N N . GLU A 1 263 ? 6.068 -14.853 3.284 1.00 96.69 263 GLU A N 1
ATOM 1982 C CA . GLU A 1 263 ? 6.442 -15.641 2.108 1.00 96.69 263 GLU A CA 1
ATOM 1983 C C . GLU A 1 263 ? 6.876 -14.735 0.950 1.00 96.69 263 GLU A C 1
ATOM 1985 O O . GLU A 1 263 ? 7.934 -14.940 0.343 1.00 96.69 263 GLU A O 1
ATOM 1990 N N . ARG A 1 264 ? 6.111 -13.667 0.687 1.00 96.69 264 ARG A N 1
ATOM 1991 C CA . ARG A 1 264 ? 6.480 -12.672 -0.320 1.00 96.69 264 ARG A CA 1
ATOM 1992 C C . ARG A 1 264 ? 7.819 -12.024 0.015 1.00 96.69 264 ARG A C 1
ATOM 1994 O O . ARG A 1 264 ? 8.640 -11.836 -0.881 1.00 96.69 264 ARG A O 1
ATOM 2001 N N . ALA A 1 265 ? 8.097 -11.747 1.288 1.00 94.88 265 ALA A N 1
ATOM 2002 C CA . ALA A 1 265 ? 9.377 -11.184 1.689 1.00 94.88 265 ALA A CA 1
ATOM 2003 C C . ALA A 1 265 ? 10.561 -12.112 1.361 1.00 94.88 265 ALA A C 1
ATOM 2005 O O . ALA A 1 265 ? 11.599 -11.649 0.886 1.00 94.88 265 ALA A O 1
ATOM 2006 N N . ASP A 1 266 ? 10.409 -13.423 1.549 1.00 94.75 266 ASP A N 1
ATOM 2007 C CA . ASP A 1 266 ? 11.437 -14.408 1.191 1.00 94.75 266 ASP A CA 1
ATOM 2008 C C . ASP A 1 266 ? 11.652 -14.519 -0.327 1.00 94.75 266 ASP A C 1
ATOM 2010 O O . ASP A 1 266 ? 12.770 -14.769 -0.794 1.00 94.75 266 ASP A O 1
ATOM 2014 N N . ILE A 1 267 ? 10.599 -14.329 -1.127 1.00 94.94 267 ILE A N 1
ATOM 2015 C CA . ILE A 1 267 ? 10.712 -14.220 -2.588 1.00 94.94 267 ILE A CA 1
ATOM 2016 C C . ILE A 1 267 ? 11.507 -12.966 -2.950 1.00 94.94 267 ILE A C 1
ATOM 2018 O O . ILE A 1 267 ? 12.510 -13.060 -3.657 1.00 94.94 267 ILE A O 1
ATOM 2022 N N . LEU A 1 268 ? 11.114 -11.808 -2.421 1.00 94.31 268 LEU A N 1
ATOM 2023 C CA . LEU A 1 268 ? 11.732 -10.541 -2.792 1.00 94.31 268 LEU A CA 1
ATOM 2024 C C . LEU A 1 268 ? 13.186 -10.418 -2.303 1.00 94.31 268 LEU A C 1
ATOM 2026 O O . LEU A 1 268 ? 13.981 -9.775 -2.974 1.00 94.31 268 LEU A O 1
ATOM 2030 N N . ARG A 1 269 ? 13.596 -11.081 -1.211 1.00 93.06 269 ARG A N 1
ATOM 2031 C CA . ARG A 1 269 ? 15.028 -11.160 -0.842 1.00 93.06 269 ARG A CA 1
ATOM 2032 C C . ARG A 1 269 ? 15.879 -11.843 -1.914 1.00 93.06 269 ARG A C 1
ATOM 2034 O O . ARG A 1 269 ? 17.056 -11.527 -2.048 1.00 93.06 269 ARG A O 1
ATOM 2041 N N . ARG A 1 270 ? 15.297 -12.791 -2.655 1.00 93.25 270 ARG A N 1
ATOM 2042 C CA . ARG A 1 270 ? 15.976 -13.527 -3.730 1.00 93.25 270 ARG A CA 1
ATOM 2043 C C . ARG A 1 270 ? 15.899 -12.796 -5.065 1.00 93.25 270 ARG A C 1
ATOM 2045 O O . ARG A 1 270 ? 16.851 -12.856 -5.832 1.00 93.25 270 ARG A O 1
ATOM 2052 N N . THR A 1 271 ? 14.778 -12.134 -5.350 1.00 92.25 271 THR A N 1
ATOM 2053 C CA . THR A 1 271 ? 14.522 -11.500 -6.655 1.00 92.25 271 THR A CA 1
ATOM 2054 C C . THR A 1 271 ? 14.823 -10.003 -6.694 1.00 92.25 271 THR A C 1
ATOM 2056 O O . THR A 1 271 ? 15.004 -9.461 -7.781 1.00 92.25 271 THR A O 1
ATOM 2059 N N . ARG A 1 272 ? 14.880 -9.338 -5.534 1.00 93.25 272 ARG A N 1
ATOM 2060 C CA . ARG A 1 272 ? 15.200 -7.911 -5.363 1.00 93.25 272 ARG A CA 1
ATOM 2061 C C . ARG A 1 272 ? 16.258 -7.674 -4.268 1.00 93.25 272 ARG A C 1
ATOM 2063 O O . ARG A 1 272 ? 16.004 -6.916 -3.322 1.00 93.25 272 ARG A O 1
ATOM 2070 N N . PRO A 1 273 ? 17.418 -8.359 -4.314 1.00 92.81 273 PRO A N 1
ATOM 2071 C CA . PRO A 1 273 ? 18.438 -8.229 -3.277 1.00 92.81 273 PRO A CA 1
ATOM 2072 C C . PRO A 1 273 ? 18.904 -6.778 -3.084 1.00 92.81 273 PRO A C 1
ATOM 2074 O O . PRO A 1 273 ? 19.100 -6.359 -1.942 1.00 92.81 273 PRO A O 1
ATOM 2077 N N . HIS A 1 274 ? 19.027 -5.987 -4.156 1.00 92.38 274 HIS A N 1
ATOM 2078 C CA . HIS A 1 274 ? 19.478 -4.597 -4.048 1.00 92.38 274 HIS A CA 1
ATOM 2079 C C . HIS A 1 274 ? 18.407 -3.697 -3.432 1.00 92.38 274 HIS A C 1
ATOM 2081 O O . HIS A 1 274 ? 18.722 -2.880 -2.563 1.00 92.38 274 HIS A O 1
ATOM 2087 N N . GLY A 1 275 ? 17.137 -3.905 -3.793 1.00 86.94 275 GLY A N 1
ATOM 2088 C CA . GLY A 1 275 ? 16.008 -3.254 -3.130 1.00 86.94 275 GLY A CA 1
ATOM 2089 C C . GLY A 1 275 ? 16.011 -3.480 -1.619 1.00 86.94 275 GLY A C 1
ATOM 2090 O O . GLY A 1 275 ? 15.926 -2.519 -0.857 1.00 86.94 275 GLY A O 1
ATOM 2091 N N . TYR A 1 276 ? 16.164 -4.731 -1.177 1.00 84.81 276 TYR A N 1
ATOM 2092 C CA . TYR A 1 276 ? 16.159 -5.077 0.251 1.00 84.81 276 TYR A CA 1
ATOM 2093 C C . TYR A 1 276 ? 17.260 -4.393 1.055 1.00 84.81 276 TYR A C 1
ATOM 2095 O O . TYR A 1 276 ? 17.022 -3.948 2.180 1.00 84.81 276 TYR A O 1
ATOM 2103 N N . VAL A 1 277 ? 18.464 -4.318 0.487 1.00 85.50 277 VAL A N 1
ATOM 2104 C CA . VAL A 1 277 ? 19.605 -3.658 1.128 1.00 85.50 277 VAL A CA 1
ATOM 2105 C C . VAL A 1 277 ? 19.375 -2.145 1.196 1.00 85.50 277 VAL A C 1
ATOM 2107 O O . VAL A 1 277 ? 19.542 -1.549 2.260 1.00 85.50 277 VAL A O 1
ATOM 2110 N N . ALA A 1 278 ? 18.924 -1.532 0.098 1.00 80.56 278 ALA A N 1
ATOM 2111 C CA . ALA A 1 278 ? 18.675 -0.092 0.024 1.00 80.56 278 ALA A CA 1
ATOM 2112 C C . ALA A 1 278 ? 17.510 0.375 0.921 1.00 80.56 278 ALA A C 1
ATOM 2114 O O . ALA A 1 278 ? 17.532 1.498 1.432 1.00 80.56 278 ALA A O 1
ATOM 2115 N N . GLY A 1 279 ? 16.494 -0.470 1.116 1.00 70.62 279 GLY A N 1
ATOM 2116 C CA . GLY A 1 279 ? 15.337 -0.174 1.962 1.00 70.62 279 GLY A CA 1
ATOM 2117 C C . GLY A 1 279 ? 15.649 -0.235 3.459 1.00 70.62 279 GLY A C 1
ATOM 2118 O O . GLY A 1 279 ? 15.288 0.682 4.191 1.00 70.62 279 GLY A O 1
ATOM 2119 N N . ARG A 1 280 ? 16.377 -1.267 3.916 1.00 68.06 280 ARG A N 1
ATOM 2120 C CA . ARG A 1 280 ? 16.627 -1.517 5.352 1.00 68.06 280 ARG A CA 1
ATOM 2121 C C . ARG A 1 280 ? 17.853 -0.835 5.946 1.00 68.06 280 ARG A C 1
ATOM 2123 O O . ARG A 1 280 ? 17.964 -0.775 7.167 1.00 68.06 280 ARG A O 1
ATOM 2130 N N . GLY A 1 281 ? 18.761 -0.304 5.130 1.00 57.59 281 GLY A N 1
ATOM 2131 C CA . GLY A 1 281 ? 19.971 0.376 5.611 1.00 57.59 281 GLY A CA 1
ATOM 2132 C C . GLY A 1 281 ? 19.731 1.629 6.472 1.00 57.59 281 GLY A C 1
ATOM 2133 O O . GLY A 1 281 ? 20.699 2.263 6.875 1.00 57.59 281 GLY A O 1
ATOM 2134 N N . ARG A 1 282 ? 18.473 2.005 6.745 1.00 53.56 282 ARG A N 1
ATOM 2135 C CA . ARG A 1 282 ? 18.094 3.230 7.462 1.00 53.56 282 ARG A CA 1
ATOM 2136 C C . ARG A 1 282 ? 17.612 3.047 8.900 1.00 53.56 282 ARG A C 1
ATOM 2138 O O . ARG A 1 282 ? 17.613 4.032 9.620 1.00 53.56 282 ARG A O 1
ATOM 2145 N N . ASP A 1 283 ? 17.304 1.832 9.353 1.00 45.94 283 ASP A N 1
ATOM 2146 C CA . ASP A 1 283 ? 16.955 1.600 10.771 1.00 45.94 283 ASP A CA 1
ATOM 2147 C C . ASP A 1 283 ? 18.197 1.410 11.670 1.00 45.94 283 ASP A C 1
ATOM 2149 O O . ASP A 1 283 ? 18.078 1.185 12.872 1.00 45.94 283 ASP A O 1
ATOM 2153 N N . ALA A 1 284 ? 19.402 1.472 11.089 1.00 38.09 284 ALA A N 1
ATOM 2154 C CA . ALA A 1 284 ? 20.679 1.252 11.771 1.00 38.09 284 ALA A CA 1
ATOM 2155 C C . ALA A 1 284 ? 21.578 2.506 11.848 1.00 38.09 284 ALA A C 1
ATOM 2157 O O . ALA A 1 284 ? 22.744 2.374 12.223 1.00 38.09 284 ALA A O 1
ATOM 2158 N N . ALA A 1 285 ? 21.063 3.688 11.483 1.00 36.38 285 ALA A N 1
ATOM 2159 C CA . ALA A 1 285 ? 21.788 4.964 11.497 1.00 36.38 285 ALA A CA 1
ATOM 2160 C C . ALA A 1 285 ? 21.137 5.979 12.442 1.00 36.38 285 ALA A C 1
ATOM 2162 O O . ALA A 1 285 ? 19.893 6.100 12.403 1.00 36.38 285 ALA A O 1
#

Secondary structure (DSSP, 8-state):
-PPPHHHHHHHHHHHH-TTTTTS-TT--HHHHHHHHHHHHHHHHHHHTSPPEEEEPPTTSSEEEEEEE-GGGSTTSSPEEEEEETTSSEEEEEP-EE-TTS-EE----HHHHHHHHHHHHHTT-EEESSGGGGS--PPPPSS--S---SSHHHHHHHHHTS--SSHHHHHHHHHHHHHTT----S---S--GGGGTS-HHHHHHHHHHHHHHHHHHTSPTT-GGGTHHHHHHHHHTT-HHHHHHHHHHHH---HHHHHHHHHHHHHHHHHH-HHHHHHHHTTTT-